Protein AF-A0A512M431-F1 (afdb_monomer)

Solvent-accessible surface area (backbone atoms only — not comparable to full-atom values): 11797 Å² total; per-residue (Å²): 137,85,82,80,80,80,77,78,85,70,93,66,84,55,73,73,58,47,58,51,49,42,52,50,27,53,50,50,48,51,53,44,52,54,50,53,51,50,53,52,53,47,60,74,72,43,93,79,60,80,78,77,50,70,65,56,58,49,50,54,50,52,55,42,52,51,48,44,53,52,26,51,52,51,41,50,53,45,49,50,54,49,40,54,56,37,51,78,71,54,48,59,62,63,37,76,45,70,38,44,32,69,59,43,54,56,50,50,53,54,45,55,54,50,49,66,39,91,88,42,61,59,50,50,74,81,74,76,92,70,60,52,88,88,22,37,41,36,38,36,28,61,48,19,41,34,55,36,100,88,34,75,47,76,49,36,55,87,38,45,60,45,63,48,79,56,100,50,27,42,36,32,35,39,72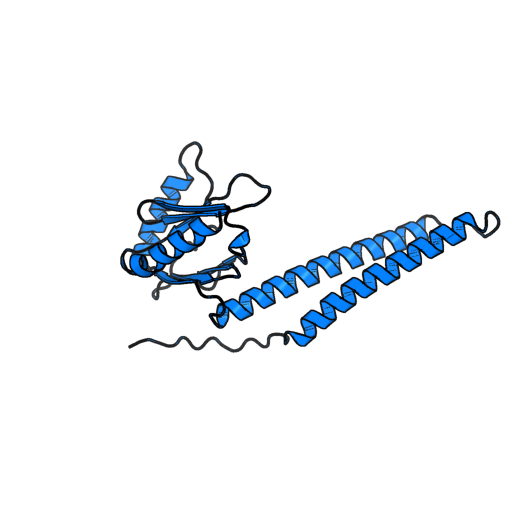,54,106,53,84,70,37,37,30,67,43,84,45,52,82,90,39,46,85,43,47,55,61,43,45,56,56,49,60,76,74,90

Sequence (206 aa):
MTAMIKLHPSKRPTARRLKRQAALGFLGAFILLMVLISIFRWYEFDKTASPVSWAEVGMLTILGIVGICLGVAGGVYAYESGCAGRMERGEGLHARWTVDAPSWRELGERRRILDQAPGAIITYPPMPAEAPPEGVEIIICEDGIFIGPEFSHPLPPISVLQARLTDRWLELDCLEDMPTHILRVPVPSSAMSQVLPLLARLKTRS

Radius of gyration: 23.99 Å; Cα contacts (8 Å, |Δi|>4): 224; chains: 1; bounding box: 66×32×66 Å

Organism: NCBI:txid748831

Secondary structure (DSSP, 8-state):
-----------PPPHHHHHHHHHHHHHHHHHHHHHHHHHHHHHHH-TTS----HHHHHHHHHHHHHHHHHHHHHHHHHHHHHHHHHHHTTTTEEEEEEE-HHHHHHHHHHHHHHHTSTT----SSPP-SS--TT-EEEEEETTEEEESTT-EE---GGGEEEEEEETTEEEEEE--SSS--EEEEE--GGGHHHHHHHHHHHHTT-

Foldseek 3Di:
DDDDPPDDDDPDDDLVVLVVLLVVLVVLLVVLVVVVVVVVVVVVVDPPDDDPPVVNVVVSVVVNVVSNVVSVVSNVVSLLVVLVVCVVVCHQWQFKDFQAQVNLQVVLVVVVVQCPDVVRQHAPDRAPPGADRRGWMWTDGQQFIATHPVDTDRQRLLQFPAWDDDPQWTWTFGDDPDPTHTHTDGHDPVRCVRVVVVRVVSVVSD

Structure (mmCIF, N/CA/C/O backbone):
data_AF-A0A512M431-F1
#
_entry.id   AF-A0A512M431-F1
#
loop_
_atom_site.group_PDB
_atom_site.id
_atom_site.type_symbol
_atom_site.label_atom_id
_atom_site.label_alt_id
_atom_site.label_comp_id
_atom_site.label_asym_id
_atom_site.label_entity_id
_atom_site.label_seq_id
_atom_site.pdbx_PDB_ins_code
_atom_site.Cartn_x
_atom_site.Cartn_y
_atom_site.Cartn_z
_atom_site.occupancy
_atom_site.B_iso_or_equiv
_atom_site.auth_seq_id
_atom_site.auth_comp_id
_atom_site.auth_asym_id
_atom_site.auth_atom_id
_atom_site.pdbx_PDB_model_num
ATOM 1 N N . MET A 1 1 ? -27.724 -2.623 6.683 1.00 32.78 1 MET A N 1
ATOM 2 C CA . MET A 1 1 ? -28.035 -2.421 5.251 1.00 32.78 1 MET A CA 1
ATOM 3 C C . MET A 1 1 ? -26.736 -2.028 4.566 1.00 32.78 1 MET A C 1
ATOM 5 O O . MET A 1 1 ? -26.274 -0.917 4.767 1.00 32.78 1 MET A O 1
ATOM 9 N N . THR A 1 2 ? -26.084 -2.967 3.882 1.00 33.88 2 THR A N 1
ATOM 10 C CA . THR A 1 2 ? -24.756 -2.769 3.278 1.00 33.88 2 THR A CA 1
ATOM 11 C C . THR A 1 2 ? -24.941 -2.196 1.877 1.00 33.88 2 THR A C 1
ATOM 13 O O . THR A 1 2 ? -25.450 -2.887 0.995 1.00 33.88 2 THR A O 1
ATOM 16 N N . ALA A 1 3 ? -24.595 -0.925 1.677 1.00 32.28 3 ALA A N 1
ATOM 17 C CA . ALA A 1 3 ? -24.653 -0.298 0.363 1.00 32.28 3 ALA A CA 1
ATOM 18 C C . ALA A 1 3 ? -23.510 -0.845 -0.507 1.00 32.28 3 ALA A C 1
ATOM 20 O O . ALA A 1 3 ? -22.337 -0.584 -0.258 1.00 32.28 3 ALA A O 1
ATOM 21 N N . MET A 1 4 ? -23.859 -1.644 -1.515 1.00 28.02 4 MET A N 1
ATOM 22 C CA . MET A 1 4 ? -22.936 -2.085 -2.560 1.00 28.02 4 MET A CA 1
ATOM 23 C C . MET A 1 4 ? -22.638 -0.878 -3.458 1.00 28.02 4 MET A C 1
ATOM 25 O O . MET A 1 4 ? -23.481 -0.476 -4.263 1.00 28.02 4 MET A O 1
ATOM 29 N N . ILE A 1 5 ? -21.460 -0.271 -3.307 1.00 35.47 5 ILE A N 1
ATOM 30 C CA . ILE A 1 5 ? -20.994 0.785 -4.211 1.00 35.47 5 ILE A CA 1
ATOM 31 C C . ILE A 1 5 ? -20.783 0.150 -5.594 1.00 35.47 5 ILE A C 1
ATOM 33 O O . ILE A 1 5 ? -19.889 -0.674 -5.792 1.00 35.47 5 ILE A O 1
ATOM 37 N N . LYS A 1 6 ? -21.641 0.503 -6.559 1.00 29.78 6 LYS A N 1
ATOM 38 C CA . LYS A 1 6 ? -21.473 0.140 -7.973 1.00 29.78 6 LYS A CA 1
ATOM 39 C C . LYS A 1 6 ? -20.335 0.977 -8.559 1.00 29.78 6 LYS A C 1
ATOM 41 O O . LYS A 1 6 ? -20.552 2.103 -8.994 1.00 29.78 6 LYS A O 1
ATOM 46 N N . LEU A 1 7 ? -19.131 0.413 -8.585 1.00 35.75 7 LEU A N 1
ATOM 47 C CA . LEU A 1 7 ? -18.016 0.949 -9.366 1.00 35.75 7 LEU A CA 1
ATOM 48 C C . LEU A 1 7 ? -18.391 0.949 -10.857 1.00 35.75 7 LEU A C 1
ATOM 50 O O . LEU A 1 7 ? -18.785 -0.077 -11.417 1.00 35.75 7 LEU A O 1
ATOM 54 N N . HIS A 1 8 ? -18.298 2.114 -11.498 1.00 32.31 8 HIS A N 1
ATOM 55 C CA . HIS A 1 8 ? -18.537 2.262 -12.931 1.00 32.31 8 HIS A CA 1
ATOM 56 C C . HIS A 1 8 ? -17.505 1.433 -13.720 1.00 32.31 8 HIS A C 1
ATOM 58 O O . HIS A 1 8 ? 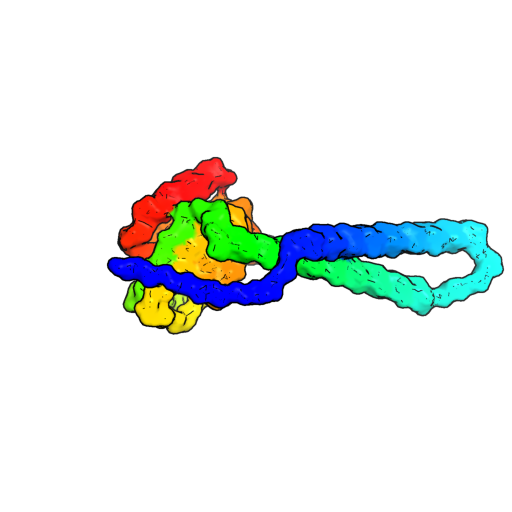-16.305 1.570 -13.468 1.00 32.31 8 HIS A O 1
ATOM 64 N N . PRO A 1 9 ? -17.918 0.604 -14.699 1.00 36.00 9 PRO A N 1
ATOM 65 C CA . PRO A 1 9 ? -16.980 -0.151 -15.518 1.00 36.00 9 PRO A CA 1
ATOM 66 C C . PRO A 1 9 ? -16.207 0.804 -16.436 1.00 36.00 9 PRO A C 1
ATOM 68 O O . PRO A 1 9 ? -16.660 1.178 -17.518 1.00 36.00 9 PRO A O 1
ATOM 71 N N . SER A 1 10 ? -15.021 1.208 -15.985 1.00 39.03 10 SER A N 1
ATOM 72 C CA . SER A 1 10 ? -14.000 1.833 -16.821 1.00 39.03 10 SER A CA 1
ATOM 73 C C . SER A 1 10 ? -13.663 0.877 -17.971 1.00 39.03 10 SER A C 1
ATOM 75 O O . SER A 1 10 ? -13.426 -0.313 -17.750 1.00 39.03 10 SER A O 1
ATOM 77 N N . LYS A 1 11 ? -13.676 1.378 -19.215 1.00 42.19 11 LYS A N 1
ATOM 78 C CA . LYS A 1 11 ? -13.293 0.626 -20.423 1.00 42.19 11 LYS A CA 1
ATOM 79 C C . LYS A 1 11 ? -11.794 0.295 -20.365 1.00 42.19 11 LYS A C 1
ATOM 81 O O . LYS A 1 11 ? -10.986 0.958 -21.007 1.00 42.19 11 LYS A O 1
ATOM 86 N N . ARG A 1 12 ? -11.411 -0.710 -19.576 1.00 47.16 12 ARG A N 1
ATOM 87 C CA . ARG A 1 12 ? -10.011 -1.110 -19.392 1.00 47.16 12 ARG A CA 1
ATOM 88 C C . ARG A 1 12 ? -9.571 -2.112 -20.464 1.00 47.16 12 ARG A C 1
ATOM 90 O O . ARG A 1 12 ? -10.334 -3.011 -20.827 1.00 47.16 12 ARG A O 1
ATOM 97 N N . PRO A 1 13 ? -8.341 -1.988 -20.989 1.00 49.59 13 PRO A N 1
ATOM 98 C CA . PRO A 1 13 ? -7.800 -2.941 -21.946 1.00 49.59 13 PRO A CA 1
ATOM 99 C C . PRO A 1 13 ? -7.653 -4.326 -21.297 1.00 49.59 13 PRO A C 1
ATOM 101 O O . PRO A 1 13 ? -6.986 -4.501 -20.285 1.00 49.59 13 PRO A O 1
ATOM 104 N N . THR A 1 14 ? -8.273 -5.337 -21.904 1.00 49.66 14 THR A N 1
ATOM 105 C CA . THR A 1 14 ? -8.206 -6.743 -21.468 1.00 49.66 14 THR A CA 1
ATOM 106 C C . THR A 1 14 ? -6.763 -7.243 -21.334 1.00 49.66 14 THR A C 1
ATOM 108 O O . THR A 1 14 ? -5.961 -7.012 -22.238 1.00 49.66 14 THR A O 1
ATOM 111 N N . ALA A 1 15 ? -6.466 -8.034 -20.294 1.00 49.03 15 ALA A N 1
ATOM 112 C CA . ALA A 1 15 ? -5.153 -8.629 -19.982 1.00 49.03 15 ALA A CA 1
ATOM 113 C C . ALA A 1 15 ? -4.426 -9.316 -21.166 1.00 49.03 15 ALA A C 1
ATOM 115 O O . ALA A 1 15 ? -3.197 -9.396 -21.195 1.00 49.03 15 ALA A O 1
ATOM 116 N N . ARG A 1 16 ? -5.161 -9.762 -22.196 1.00 52.94 16 ARG A N 1
ATOM 117 C CA . ARG A 1 16 ? -4.596 -10.263 -23.466 1.00 52.94 16 ARG A CA 1
ATOM 118 C C . ARG A 1 16 ? -3.827 -9.204 -24.269 1.00 52.94 16 ARG A C 1
ATOM 120 O O . ARG A 1 16 ? -2.868 -9.559 -24.948 1.00 52.94 16 ARG A O 1
ATOM 127 N N . ARG A 1 17 ? -4.224 -7.928 -24.215 1.00 54.69 17 ARG A N 1
ATOM 128 C CA . ARG A 1 17 ? -3.506 -6.820 -24.872 1.00 54.69 17 ARG A CA 1
ATOM 129 C C . ARG A 1 17 ? -2.185 -6.507 -24.166 1.00 54.69 17 ARG A C 1
ATOM 131 O O . ARG A 1 17 ? -1.201 -6.250 -24.846 1.00 54.69 17 ARG A O 1
ATOM 138 N N . LEU A 1 18 ? -2.144 -6.630 -22.841 1.00 52.44 18 LEU A N 1
ATOM 139 C CA . LEU A 1 18 ? -0.965 -6.315 -22.027 1.00 52.44 18 LEU A CA 1
ATOM 140 C C . LEU A 1 18 ? 0.158 -7.354 -22.193 1.00 52.44 18 LEU A C 1
ATOM 142 O O . LEU A 1 18 ? 1.303 -6.981 -22.429 1.00 52.44 18 LEU A O 1
ATOM 146 N N . LYS A 1 19 ? -0.167 -8.659 -22.226 1.00 53.62 19 LYS A N 1
ATOM 147 C CA . LYS A 1 19 ? 0.822 -9.710 -22.562 1.00 53.62 19 LYS A CA 1
ATOM 148 C C . LYS A 1 19 ? 1.413 -9.539 -23.966 1.00 53.62 19 LYS A C 1
ATOM 150 O O . LYS A 1 19 ? 2.590 -9.813 -24.175 1.00 53.62 19 LYS A O 1
ATOM 155 N N . ARG A 1 20 ? 0.609 -9.063 -24.926 1.00 60.31 20 ARG A N 1
ATOM 156 C CA . ARG A 1 20 ? 1.087 -8.750 -26.281 1.00 60.31 20 ARG A CA 1
ATOM 157 C C . ARG A 1 20 ? 2.021 -7.539 -26.293 1.00 60.31 20 ARG A C 1
ATOM 159 O O . ARG A 1 20 ? 3.005 -7.575 -27.014 1.00 60.31 20 ARG A O 1
ATOM 166 N N . GLN A 1 21 ? 1.757 -6.509 -25.490 1.00 56.97 21 GLN A N 1
ATOM 167 C CA . GLN A 1 21 ? 2.621 -5.325 -25.405 1.00 56.97 21 GLN A CA 1
ATOM 168 C C . GLN A 1 21 ? 3.979 -5.627 -24.758 1.00 56.97 21 GLN A C 1
ATOM 170 O O . GLN A 1 21 ? 4.999 -5.224 -25.308 1.00 56.97 21 GLN A O 1
ATOM 175 N N . ALA A 1 22 ? 4.017 -6.407 -23.673 1.00 59.06 22 ALA A N 1
ATOM 176 C CA . ALA A 1 22 ? 5.281 -6.840 -23.070 1.00 59.06 22 ALA A CA 1
ATOM 177 C C . ALA A 1 22 ? 6.111 -7.720 -24.028 1.00 59.06 22 ALA A C 1
ATOM 179 O O . ALA A 1 22 ? 7.316 -7.521 -24.172 1.00 59.06 22 ALA A O 1
ATOM 180 N N . ALA A 1 23 ? 5.461 -8.642 -24.751 1.00 65.31 23 ALA A N 1
ATOM 181 C CA . ALA A 1 23 ? 6.123 -9.461 -25.770 1.00 65.31 23 ALA A CA 1
ATOM 182 C C . ALA A 1 23 ? 6.664 -8.623 -26.945 1.00 65.31 23 ALA A C 1
ATOM 184 O O . ALA A 1 23 ? 7.743 -8.912 -27.458 1.00 65.31 23 ALA A O 1
ATOM 185 N N . LEU A 1 24 ? 5.952 -7.563 -27.346 1.00 66.56 24 LEU A N 1
ATOM 186 C CA . LEU A 1 24 ? 6.412 -6.620 -28.370 1.00 66.56 24 LEU A CA 1
ATOM 187 C C . LEU A 1 24 ? 7.612 -5.787 -27.893 1.00 66.56 24 LEU A C 1
ATOM 189 O O . LEU A 1 24 ? 8.536 -5.578 -28.673 1.00 66.56 24 LEU A O 1
ATOM 193 N N . GLY A 1 25 ? 7.638 -5.369 -26.622 1.00 66.12 25 GLY A N 1
ATOM 194 C CA . GLY A 1 25 ? 8.786 -4.672 -26.031 1.00 66.12 25 GLY A CA 1
ATOM 195 C C . GLY A 1 25 ? 10.049 -5.538 -26.006 1.00 66.12 25 GLY A C 1
ATOM 196 O O . GLY A 1 25 ? 11.116 -5.091 -26.423 1.00 66.12 25 GLY A O 1
ATOM 197 N N . PHE A 1 26 ? 9.917 -6.808 -25.605 1.00 69.19 26 PHE A N 1
ATOM 198 C CA . PHE A 1 26 ? 11.033 -7.759 -25.589 1.00 69.19 26 PHE A CA 1
ATOM 199 C C . PHE A 1 26 ? 11.551 -8.070 -27.000 1.00 69.19 26 PHE A C 1
ATOM 201 O O . PHE A 1 26 ? 12.758 -8.087 -27.234 1.00 69.19 26 PHE A O 1
ATOM 208 N N . LEU A 1 27 ? 10.641 -8.254 -27.964 1.00 72.56 27 LEU A N 1
ATOM 209 C CA . LEU A 1 27 ? 11.004 -8.450 -29.366 1.00 72.56 27 LEU A CA 1
ATOM 210 C C . LEU A 1 27 ? 11.717 -7.215 -29.943 1.00 72.56 27 LEU A C 1
ATOM 212 O O . LEU A 1 27 ? 12.701 -7.366 -30.660 1.00 72.56 27 LEU A O 1
ATOM 216 N N . GLY A 1 28 ? 11.273 -6.005 -29.587 1.00 69.19 28 GLY A N 1
ATOM 217 C CA . GLY A 1 28 ? 11.926 -4.754 -29.982 1.00 69.19 28 GLY A CA 1
ATOM 218 C C . GLY A 1 28 ? 13.358 -4.636 -29.453 1.00 69.19 28 GLY A C 1
ATOM 219 O O . GLY A 1 28 ? 14.273 -4.349 -30.224 1.00 69.19 28 GLY A O 1
ATOM 220 N N . ALA A 1 29 ? 13.575 -4.935 -28.168 1.00 70.62 29 ALA A N 1
ATOM 221 C CA . ALA A 1 29 ? 14.908 -4.935 -27.563 1.00 70.62 29 ALA A CA 1
ATOM 222 C C . ALA A 1 29 ? 15.831 -6.011 -28.170 1.00 70.62 29 ALA A C 1
ATOM 224 O O . ALA A 1 29 ? 17.011 -5.757 -28.410 1.00 70.62 29 ALA A O 1
ATOM 225 N N . PHE A 1 30 ? 15.293 -7.195 -28.474 1.00 73.69 30 PHE A N 1
ATOM 226 C CA . PHE A 1 30 ? 16.046 -8.275 -29.114 1.00 73.69 30 PHE A CA 1
ATOM 227 C C . PHE A 1 30 ? 16.464 -7.929 -30.551 1.00 73.69 30 PHE A C 1
ATOM 229 O O . PHE A 1 30 ? 17.616 -8.147 -30.926 1.00 73.69 30 PHE A O 1
ATOM 236 N N . ILE A 1 31 ? 15.560 -7.346 -31.347 1.00 74.19 31 ILE A N 1
ATOM 237 C CA . ILE A 1 31 ? 15.868 -6.889 -32.712 1.00 74.19 31 ILE A CA 1
ATOM 238 C C . ILE A 1 31 ? 16.953 -5.809 -32.676 1.00 74.19 31 ILE A C 1
ATOM 240 O O . ILE A 1 31 ? 17.914 -5.888 -33.437 1.00 74.19 31 ILE A O 1
ATOM 244 N N . LEU A 1 32 ? 16.846 -4.843 -31.762 1.00 73.38 32 LEU A N 1
ATOM 245 C CA . LEU A 1 32 ? 17.862 -3.809 -31.583 1.00 73.38 32 LEU A CA 1
ATOM 246 C C . LEU A 1 32 ? 19.238 -4.408 -31.256 1.00 73.38 32 LEU A C 1
ATOM 248 O O . LEU A 1 32 ? 20.232 -4.028 -31.870 1.00 73.38 32 LEU A O 1
ATOM 252 N N . LEU A 1 33 ? 19.298 -5.355 -30.318 1.00 76.00 33 LEU A N 1
ATOM 253 C CA . LEU A 1 33 ? 20.542 -6.031 -29.953 1.00 76.00 33 LEU A CA 1
ATOM 254 C C . LEU A 1 33 ? 21.164 -6.753 -31.158 1.00 76.00 33 LEU A C 1
ATOM 256 O O . LEU A 1 33 ? 22.365 -6.641 -31.389 1.00 76.00 33 LEU A O 1
ATOM 260 N N . MET A 1 34 ? 20.351 -7.452 -31.957 1.00 75.31 34 MET A N 1
ATOM 261 C CA . MET A 1 34 ? 20.810 -8.121 -33.180 1.00 75.31 34 MET A CA 1
ATOM 262 C C . MET A 1 34 ? 21.334 -7.130 -34.227 1.00 75.31 34 MET A C 1
ATOM 264 O O . MET A 1 34 ? 22.340 -7.411 -34.882 1.00 75.31 34 MET A O 1
ATOM 268 N N . VAL A 1 35 ? 20.700 -5.962 -34.366 1.00 73.56 35 VAL A N 1
ATOM 269 C CA . VAL A 1 35 ? 21.167 -4.890 -35.259 1.00 73.56 35 VAL A CA 1
ATOM 270 C C . VAL A 1 35 ? 22.506 -4.330 -34.777 1.00 73.56 35 VAL A C 1
ATOM 272 O O . VAL A 1 35 ? 23.434 -4.232 -35.575 1.00 73.56 35 VAL A O 1
ATOM 275 N N . LEU A 1 36 ? 22.655 -4.047 -33.480 1.00 73.88 36 LEU A N 1
ATOM 276 C CA . LEU A 1 36 ? 23.915 -3.561 -32.904 1.00 73.88 36 LEU A CA 1
ATOM 277 C C . LEU A 1 36 ? 25.055 -4.575 -33.071 1.00 73.88 36 LEU A C 1
ATOM 279 O O . LEU A 1 36 ? 26.150 -4.198 -33.481 1.00 73.88 36 LEU A O 1
ATOM 283 N N . ILE A 1 37 ? 24.791 -5.864 -32.830 1.00 74.31 37 ILE A N 1
ATOM 284 C CA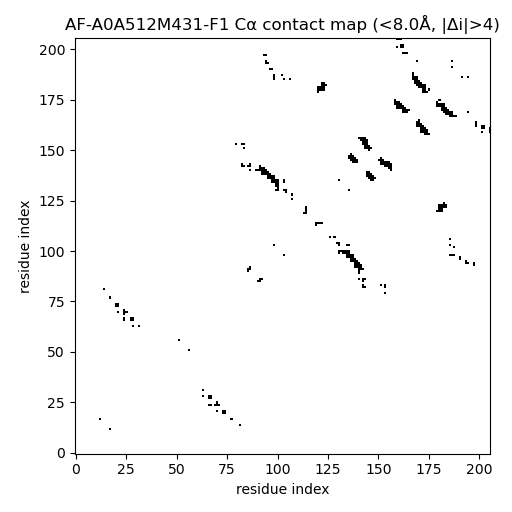 . ILE A 1 37 ? 25.768 -6.941 -33.051 1.00 74.31 37 ILE A CA 1
ATOM 285 C C . ILE A 1 37 ? 26.146 -7.039 -34.532 1.00 74.31 37 ILE A C 1
ATOM 287 O O . ILE A 1 37 ? 27.317 -7.236 -34.846 1.00 74.31 37 ILE A O 1
ATOM 291 N N . SER A 1 38 ? 25.185 -6.878 -35.445 1.00 68.75 38 SER A N 1
ATOM 292 C CA . SER A 1 38 ? 25.439 -6.930 -36.890 1.00 68.75 38 SER A CA 1
ATOM 293 C C . SER A 1 38 ? 26.281 -5.743 -37.367 1.00 68.75 38 SER A C 1
ATOM 295 O O . SER A 1 38 ? 27.210 -5.943 -38.143 1.00 68.75 38 SER A O 1
ATOM 297 N N . ILE A 1 39 ? 26.016 -4.534 -36.859 1.00 67.12 39 ILE A N 1
ATOM 298 C CA . ILE A 1 39 ? 26.823 -3.331 -37.127 1.00 67.12 39 ILE A CA 1
ATOM 299 C C . ILE A 1 39 ? 28.243 -3.512 -36.585 1.00 67.12 39 ILE A C 1
ATOM 301 O O . ILE A 1 39 ? 29.206 -3.249 -37.299 1.00 67.12 39 ILE A O 1
ATOM 305 N N . PHE A 1 40 ? 28.381 -4.013 -35.354 1.00 69.81 40 PHE A N 1
ATOM 306 C CA . PHE A 1 40 ? 29.685 -4.264 -34.742 1.00 69.81 40 PHE A CA 1
ATOM 307 C C . PHE A 1 40 ? 30.490 -5.307 -35.529 1.00 69.81 40 PHE A C 1
ATOM 309 O O . PHE A 1 40 ? 31.655 -5.082 -35.851 1.00 69.81 40 PHE A O 1
ATOM 316 N N . ARG A 1 41 ? 29.850 -6.418 -35.919 1.00 66.31 41 ARG A N 1
ATOM 317 C CA . ARG A 1 41 ? 30.475 -7.445 -36.764 1.00 66.31 41 ARG A CA 1
ATOM 318 C C . ARG A 1 41 ? 30.879 -6.913 -38.132 1.00 66.31 41 ARG A C 1
ATOM 320 O O . ARG A 1 41 ? 31.928 -7.297 -38.631 1.00 66.31 41 ARG A O 1
ATOM 327 N N . TRP A 1 42 ? 30.062 -6.060 -38.742 1.00 59.88 42 TRP A N 1
ATOM 328 C CA . TRP A 1 42 ? 30.382 -5.449 -40.030 1.00 59.88 42 TRP A CA 1
ATOM 329 C C . TRP A 1 42 ? 31.569 -4.479 -39.917 1.00 59.88 42 TRP A C 1
ATOM 331 O O . TRP A 1 42 ? 32.457 -4.506 -40.764 1.00 59.88 42 TRP A O 1
ATOM 341 N N . TYR A 1 43 ? 31.653 -3.719 -38.819 1.00 59.38 43 TYR A N 1
ATOM 342 C CA . TYR A 1 43 ? 32.779 -2.828 -38.520 1.00 59.38 43 TYR A CA 1
ATOM 343 C C . TYR A 1 43 ? 34.111 -3.579 -38.334 1.00 59.38 43 TYR A C 1
ATOM 345 O O . TYR A 1 43 ? 35.163 -3.087 -38.738 1.00 59.38 43 TYR A O 1
ATOM 353 N N . GLU A 1 44 ? 34.087 -4.787 -37.760 1.00 62.69 44 GLU A N 1
ATOM 354 C CA . GLU A 1 44 ? 35.279 -5.649 -37.698 1.00 62.69 44 GLU A CA 1
ATOM 355 C C . GLU A 1 44 ? 35.664 -6.244 -39.062 1.00 62.69 44 GLU A C 1
ATOM 357 O O . GLU A 1 44 ? 36.842 -6.528 -39.291 1.00 62.69 44 GLU A O 1
ATOM 362 N N . PHE A 1 45 ? 34.694 -6.439 -39.960 1.00 52.09 45 PHE A N 1
ATOM 363 C CA . PHE A 1 45 ? 34.887 -7.181 -41.206 1.00 52.09 45 PHE A CA 1
ATOM 364 C C . PHE A 1 45 ? 35.368 -6.317 -42.379 1.00 52.09 45 PHE A C 1
ATOM 366 O O . PHE A 1 45 ? 36.019 -6.847 -43.278 1.00 52.09 45 PHE A O 1
ATOM 373 N N . ASP A 1 46 ? 35.096 -5.008 -42.385 1.00 50.28 46 ASP A N 1
ATOM 374 C CA . ASP A 1 46 ? 35.408 -4.161 -43.539 1.00 50.28 46 ASP A CA 1
ATOM 375 C C . ASP A 1 46 ? 36.020 -2.807 -43.144 1.00 50.28 46 ASP A C 1
ATOM 377 O O . ASP A 1 46 ? 35.336 -1.807 -42.941 1.00 50.28 46 ASP A O 1
ATOM 381 N N . LYS A 1 47 ? 37.357 -2.755 -43.077 1.00 55.94 47 LYS A N 1
ATOM 382 C CA . LYS A 1 47 ? 38.116 -1.501 -42.895 1.00 55.94 47 LYS A CA 1
ATOM 383 C C . LYS A 1 47 ? 38.129 -0.609 -44.148 1.00 55.94 47 LYS A C 1
ATOM 385 O O . LYS A 1 47 ? 38.771 0.440 -44.123 1.00 55.94 47 LYS A O 1
ATOM 390 N N . THR A 1 48 ? 37.490 -1.030 -45.244 1.00 57.03 48 THR A N 1
ATOM 391 C CA . THR A 1 48 ? 37.516 -0.337 -46.543 1.00 57.03 48 THR A CA 1
ATOM 392 C C . THR A 1 48 ? 36.165 0.222 -46.990 1.00 57.03 48 THR A C 1
ATOM 394 O O . THR A 1 48 ? 36.130 1.040 -47.911 1.00 57.03 48 THR A O 1
ATOM 397 N N . ALA A 1 49 ? 35.066 -0.143 -46.326 1.00 56.38 49 ALA A N 1
ATOM 398 C CA . ALA A 1 49 ? 33.757 0.454 -46.560 1.00 56.38 49 ALA A CA 1
ATOM 399 C C . ALA A 1 49 ? 33.673 1.879 -45.985 1.00 56.38 49 ALA A C 1
ATOM 401 O O . ALA A 1 49 ? 34.257 2.187 -44.945 1.00 56.38 49 ALA A O 1
ATOM 402 N N . SER A 1 50 ? 32.955 2.765 -46.687 1.00 59.16 50 SER A N 1
ATOM 403 C CA . SER A 1 50 ? 32.771 4.173 -46.315 1.00 59.16 50 SER A CA 1
ATOM 404 C C . SER A 1 50 ? 32.388 4.324 -44.837 1.00 59.16 50 SER A C 1
ATOM 406 O O . SER A 1 50 ? 31.563 3.546 -44.354 1.00 59.16 50 SER A O 1
ATOM 408 N N . PRO A 1 51 ? 32.962 5.305 -44.112 1.00 62.41 51 PRO A N 1
ATOM 409 C CA . PRO A 1 51 ? 32.768 5.410 -42.676 1.00 62.41 51 PRO A CA 1
ATOM 410 C C . PRO A 1 51 ? 31.287 5.646 -42.402 1.00 62.41 51 PRO A C 1
ATOM 412 O O . PRO A 1 51 ? 30.760 6.709 -42.732 1.00 62.41 51 PRO A O 1
ATOM 415 N N . VAL A 1 52 ? 30.618 4.657 -41.801 1.00 62.34 52 VAL A N 1
ATOM 416 C CA . VAL A 1 52 ? 29.314 4.881 -41.173 1.00 62.34 52 VAL A CA 1
ATOM 417 C C . VAL A 1 52 ? 29.505 6.068 -40.251 1.00 62.34 52 VAL A C 1
ATOM 419 O O . VAL A 1 52 ? 30.394 6.068 -39.391 1.00 62.34 52 VAL A O 1
ATOM 422 N N . SER A 1 53 ? 28.741 7.127 -40.498 1.00 72.50 53 SER A N 1
ATOM 423 C CA . SER A 1 53 ? 28.936 8.353 -39.748 1.00 72.50 53 SER A CA 1
ATOM 424 C C . SER A 1 53 ? 28.630 8.055 -38.281 1.00 72.50 53 SER A C 1
ATOM 426 O O . SER A 1 53 ? 27.630 7.418 -37.951 1.00 72.50 53 SER A O 1
ATOM 428 N N . TRP A 1 54 ? 29.485 8.508 -37.363 1.00 71.75 54 TRP A N 1
ATOM 429 C CA . TRP A 1 54 ? 29.234 8.358 -35.924 1.00 71.75 54 TRP A CA 1
ATOM 430 C C . TRP A 1 54 ? 27.865 8.928 -35.505 1.00 71.75 54 TRP A C 1
ATOM 432 O O . TRP A 1 54 ? 27.300 8.504 -34.499 1.00 71.75 54 TRP A O 1
ATOM 442 N N . ALA A 1 55 ? 27.303 9.834 -36.313 1.00 71.50 55 ALA A N 1
ATOM 443 C CA . ALA A 1 55 ? 25.941 10.330 -36.183 1.00 71.50 55 ALA A CA 1
ATOM 444 C C . ALA A 1 55 ? 24.872 9.234 -36.382 1.00 71.50 55 ALA A C 1
ATOM 446 O O . ALA A 1 55 ? 23.928 9.170 -35.597 1.00 71.50 55 ALA A O 1
ATOM 447 N N . GLU A 1 56 ? 25.022 8.340 -37.363 1.00 72.94 56 GLU A N 1
ATOM 448 C CA . GLU A 1 56 ? 24.093 7.223 -37.606 1.00 72.94 56 GLU A CA 1
ATOM 449 C C . GLU A 1 56 ? 24.143 6.186 -36.479 1.00 72.94 56 GLU A C 1
ATOM 451 O O . GLU A 1 56 ? 23.101 5.768 -35.969 1.00 72.94 56 GLU A O 1
ATOM 456 N N . VAL A 1 57 ? 25.350 5.825 -36.025 1.00 74.88 57 VAL A N 1
ATOM 457 C CA . VAL A 1 57 ? 25.533 4.914 -34.879 1.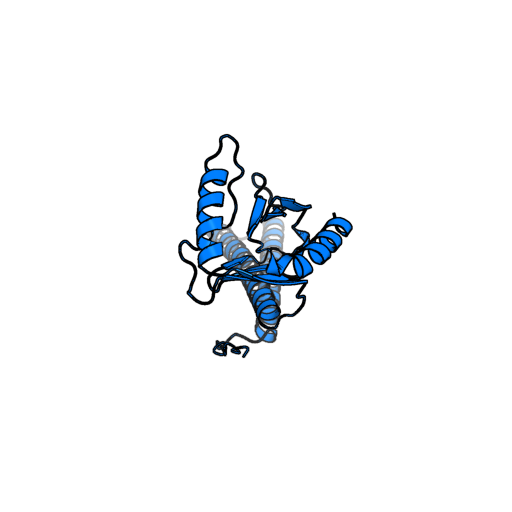00 74.88 57 VAL A CA 1
ATOM 458 C C . VAL A 1 57 ? 24.939 5.521 -33.605 1.00 74.88 57 VAL A C 1
ATOM 460 O O . VAL A 1 57 ? 24.234 4.838 -32.855 1.00 74.88 57 VAL A O 1
ATOM 463 N N . GLY A 1 58 ? 25.174 6.816 -33.376 1.00 72.00 58 GLY A N 1
ATOM 464 C CA . GLY A 1 58 ? 24.597 7.550 -32.252 1.00 72.00 58 GLY A CA 1
ATOM 465 C C . GLY A 1 58 ? 23.069 7.559 -32.293 1.00 72.00 58 GLY A C 1
ATOM 466 O O . GLY A 1 58 ? 22.424 7.255 -31.290 1.00 72.00 58 GLY A O 1
ATOM 467 N N . MET A 1 59 ? 22.479 7.820 -33.463 1.00 77.69 59 MET A N 1
ATOM 468 C CA . MET A 1 59 ? 21.026 7.838 -33.643 1.00 77.69 59 MET A CA 1
ATOM 469 C C . MET A 1 59 ? 20.390 6.467 -33.376 1.00 77.69 59 MET A C 1
ATOM 471 O O . MET A 1 59 ? 19.406 6.386 -32.639 1.00 77.69 59 MET A O 1
ATOM 475 N N . LEU A 1 60 ? 20.960 5.383 -33.911 1.00 77.94 60 LEU A N 1
ATOM 476 C CA . LEU A 1 60 ? 20.460 4.022 -33.674 1.00 77.94 60 LEU A CA 1
ATOM 477 C C . LEU A 1 60 ? 20.568 3.614 -32.200 1.00 77.94 60 LEU A C 1
ATOM 479 O O . LEU A 1 60 ? 19.649 2.997 -31.660 1.00 77.94 60 LEU A O 1
ATOM 483 N N . THR A 1 61 ? 21.650 4.010 -31.529 1.00 76.44 61 THR A N 1
ATOM 484 C CA . THR A 1 61 ? 21.836 3.754 -30.094 1.00 76.44 61 THR A CA 1
ATOM 485 C C . THR A 1 61 ? 20.774 4.474 -29.261 1.00 76.44 61 THR A C 1
ATOM 487 O O . THR A 1 61 ? 20.154 3.856 -28.396 1.00 76.44 61 THR A O 1
ATOM 490 N N . ILE A 1 62 ? 20.498 5.752 -29.552 1.00 79.69 62 ILE A N 1
ATOM 491 C CA . ILE A 1 62 ? 19.454 6.530 -28.865 1.00 79.69 62 ILE A CA 1
ATOM 492 C C . ILE A 1 62 ? 18.079 5.891 -29.071 1.00 79.69 62 ILE A C 1
ATOM 494 O O . ILE A 1 62 ? 17.362 5.665 -28.097 1.00 79.69 62 ILE A O 1
ATOM 498 N N . LEU A 1 63 ? 17.719 5.550 -30.313 1.00 80.56 63 LEU A N 1
ATOM 499 C CA . LEU A 1 63 ? 16.447 4.882 -30.615 1.00 80.56 63 LEU A CA 1
ATOM 500 C C . LEU A 1 63 ? 16.312 3.560 -29.858 1.00 80.56 63 LEU A C 1
ATOM 502 O O . LEU A 1 63 ? 15.237 3.227 -29.358 1.00 80.56 63 LEU A O 1
ATOM 506 N N . GLY A 1 64 ? 17.417 2.835 -29.732 1.00 78.62 64 GLY A N 1
ATOM 507 C CA . GLY A 1 64 ? 17.477 1.604 -28.979 1.00 78.62 64 GLY A CA 1
ATOM 508 C C . GLY A 1 64 ? 17.221 1.761 -27.485 1.00 78.62 64 GLY A C 1
ATOM 509 O O . GLY A 1 64 ? 16.371 1.067 -26.923 1.00 78.62 64 GLY A O 1
ATOM 510 N N . ILE A 1 65 ? 17.914 2.709 -26.855 1.00 81.56 65 ILE A N 1
ATOM 511 C CA . ILE A 1 65 ? 17.723 3.044 -25.439 1.00 81.56 65 ILE A CA 1
ATOM 512 C C . ILE A 1 65 ? 16.279 3.488 -25.196 1.00 81.56 65 ILE A C 1
ATOM 514 O O . ILE A 1 65 ? 15.629 2.979 -24.286 1.00 81.56 65 ILE A O 1
ATOM 518 N N . VAL A 1 66 ? 15.740 4.365 -26.050 1.00 81.56 66 VAL A N 1
ATOM 519 C CA . VAL A 1 66 ? 14.342 4.813 -25.964 1.00 81.56 66 VAL A CA 1
ATOM 520 C C . VAL A 1 66 ? 13.380 3.626 -26.058 1.00 81.56 66 VAL A C 1
ATOM 522 O O . VAL A 1 66 ? 12.450 3.533 -25.259 1.00 81.56 66 VAL A O 1
ATOM 525 N N . GLY A 1 67 ? 13.615 2.683 -26.975 1.00 82.31 67 GLY A N 1
ATOM 526 C CA . GLY A 1 67 ? 12.808 1.468 -27.103 1.00 82.31 67 GLY A CA 1
ATOM 527 C C . GLY A 1 67 ? 12.809 0.606 -25.836 1.00 82.31 67 GLY A C 1
ATOM 528 O O . GLY A 1 67 ? 11.748 0.158 -25.399 1.00 82.31 67 GLY A O 1
ATOM 529 N N . ILE A 1 68 ? 13.975 0.425 -25.207 1.00 80.25 68 ILE A N 1
ATOM 530 C CA . ILE A 1 68 ? 14.101 -0.299 -23.933 1.00 80.25 68 ILE A CA 1
ATOM 531 C C . ILE A 1 68 ? 13.346 0.440 -22.824 1.00 80.25 68 ILE A C 1
ATOM 533 O O . ILE A 1 68 ? 12.534 -0.176 -22.135 1.00 80.25 68 ILE A O 1
ATOM 537 N N . CYS A 1 69 ? 13.549 1.753 -22.682 1.00 77.75 69 CYS A N 1
ATOM 538 C CA . CYS A 1 69 ? 12.861 2.563 -21.675 1.00 77.75 69 CYS A CA 1
ATOM 539 C C . CYS A 1 69 ? 11.336 2.485 -21.823 1.00 77.75 69 CYS A C 1
ATOM 541 O O . CYS A 1 69 ? 10.634 2.285 -20.834 1.00 77.75 69 CYS A O 1
ATOM 543 N N . LEU A 1 70 ? 10.818 2.577 -23.051 1.00 80.12 70 LEU A N 1
ATOM 544 C CA . LEU A 1 70 ? 9.385 2.444 -23.325 1.00 80.12 70 LEU A CA 1
ATOM 545 C C . LEU A 1 70 ? 8.867 1.029 -23.036 1.00 80.12 70 LEU A C 1
ATOM 547 O O . LEU A 1 70 ? 7.766 0.878 -22.510 1.00 80.12 70 LEU A O 1
ATOM 551 N N . GLY A 1 71 ? 9.652 -0.007 -23.347 1.00 77.69 71 GLY A N 1
ATOM 552 C CA . GLY A 1 71 ? 9.312 -1.394 -23.033 1.00 77.69 71 GLY A CA 1
ATOM 553 C C . GLY A 1 71 ? 9.222 -1.648 -21.527 1.00 77.69 71 GLY A C 1
ATOM 554 O O . GLY A 1 71 ? 8.247 -2.240 -21.064 1.00 77.69 71 GLY A O 1
ATOM 555 N N . VAL A 1 72 ? 10.196 -1.147 -20.762 1.00 76.50 72 VAL A N 1
ATOM 556 C CA . VAL A 1 72 ? 10.207 -1.226 -19.294 1.00 76.50 72 VAL A CA 1
ATOM 557 C C . VAL A 1 72 ? 9.029 -0.452 -18.710 1.00 76.50 72 VAL A C 1
ATOM 559 O O . VAL A 1 72 ? 8.246 -1.030 -17.960 1.00 76.50 72 VAL A O 1
ATOM 562 N N . ALA A 1 73 ? 8.837 0.810 -19.106 1.00 72.44 73 ALA A N 1
ATOM 563 C CA . ALA A 1 73 ? 7.729 1.635 -18.626 1.00 72.44 73 ALA A CA 1
ATOM 564 C C . ALA A 1 73 ? 6.361 1.000 -18.934 1.00 72.44 73 ALA A C 1
ATOM 566 O O . ALA A 1 73 ? 5.489 0.939 -18.069 1.00 72.44 73 ALA A O 1
ATOM 567 N N . GLY A 1 74 ? 6.183 0.457 -20.143 1.00 76.38 74 GLY A N 1
ATOM 568 C CA . GLY A 1 74 ? 4.968 -0.260 -20.523 1.00 76.38 74 GLY A CA 1
ATOM 569 C C . GLY A 1 74 ? 4.754 -1.550 -19.724 1.00 76.38 74 GLY A C 1
ATOM 570 O O . GLY A 1 74 ? 3.619 -1.865 -19.366 1.00 76.38 74 GLY A O 1
ATOM 571 N N . GLY A 1 75 ? 5.827 -2.283 -19.414 1.00 73.25 75 GLY A N 1
ATOM 572 C CA . GLY A 1 75 ? 5.788 -3.476 -18.567 1.00 73.25 75 GLY A CA 1
ATOM 573 C C . GLY A 1 75 ? 5.383 -3.167 -17.126 1.00 73.25 75 GLY A C 1
ATOM 574 O O . GLY A 1 75 ? 4.499 -3.838 -16.592 1.00 73.25 75 GLY A O 1
ATOM 575 N N . VAL A 1 76 ? 5.966 -2.121 -16.532 1.00 74.50 76 VAL A N 1
ATOM 576 C CA . VAL A 1 76 ? 5.611 -1.633 -15.188 1.00 74.50 76 VAL A CA 1
ATOM 577 C C . VAL A 1 76 ? 4.145 -1.210 -15.154 1.00 74.50 76 VAL A C 1
ATOM 579 O O . VAL A 1 76 ? 3.373 -1.756 -14.372 1.00 74.50 76 VAL A O 1
ATOM 582 N N . TYR A 1 77 ? 3.715 -0.356 -16.087 1.00 75.50 77 TYR A N 1
ATOM 583 C CA . TYR A 1 77 ? 2.322 0.089 -16.167 1.00 75.50 77 TYR A CA 1
ATOM 584 C C . TYR A 1 77 ? 1.334 -1.080 -16.323 1.00 75.50 77 TYR A C 1
ATOM 586 O O . TYR A 1 77 ? 0.251 -1.093 -15.731 1.00 75.50 77 TYR A O 1
ATOM 594 N N . ALA A 1 78 ? 1.701 -2.092 -17.115 1.00 75.50 78 ALA A N 1
ATOM 595 C CA . ALA A 1 78 ? 0.897 -3.292 -17.304 1.00 75.50 78 ALA A CA 1
ATOM 596 C C . ALA A 1 78 ? 0.781 -4.139 -16.033 1.00 75.50 78 ALA A C 1
ATOM 598 O O . ALA A 1 78 ? -0.299 -4.667 -15.748 1.00 75.50 78 ALA A O 1
ATOM 599 N N . TYR A 1 79 ? 1.882 -4.277 -15.294 1.00 78.81 79 TYR A N 1
ATOM 600 C CA . TYR A 1 79 ? 1.914 -4.963 -14.010 1.00 78.81 79 TYR A CA 1
ATOM 601 C C . TYR A 1 79 ? 1.039 -4.235 -12.986 1.00 78.81 79 TYR A C 1
ATOM 603 O O . TYR A 1 79 ? 0.109 -4.845 -12.461 1.00 78.81 79 TYR A O 1
ATOM 611 N N . GLU A 1 80 ? 1.249 -2.931 -12.795 1.00 75.69 80 GLU A N 1
ATOM 612 C CA . GLU A 1 80 ? 0.485 -2.098 -11.858 1.00 75.69 80 GLU A CA 1
ATOM 613 C C . GLU A 1 80 ? -1.014 -2.120 -12.168 1.00 75.69 80 GLU A C 1
ATOM 615 O O . GLU A 1 80 ? -1.833 -2.381 -11.287 1.00 75.69 80 GLU A O 1
ATOM 620 N N . SER A 1 81 ? -1.385 -1.950 -13.441 1.00 77.56 81 SER A N 1
ATOM 621 C CA . SER A 1 81 ? -2.781 -2.039 -13.887 1.00 77.56 81 SER A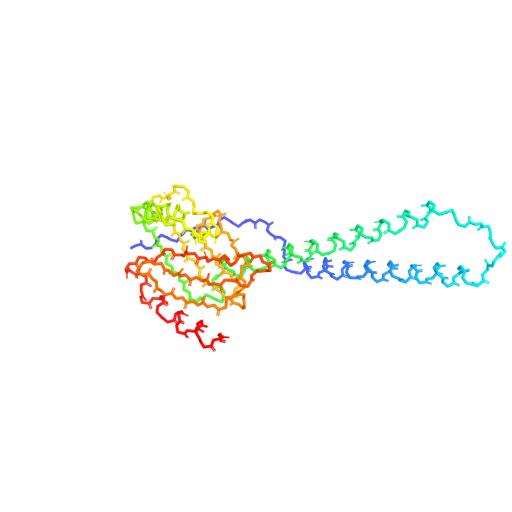 CA 1
ATOM 622 C C . SER A 1 81 ? -3.381 -3.426 -13.632 1.00 77.56 81 SER A C 1
ATOM 624 O O . SER A 1 81 ? -4.563 -3.558 -13.305 1.00 77.56 81 SER A O 1
ATOM 626 N N . GLY A 1 82 ? -2.578 -4.481 -13.801 1.00 78.88 82 GLY A N 1
ATOM 627 C CA . GLY A 1 82 ? -2.973 -5.859 -13.528 1.00 78.88 82 GLY A CA 1
ATOM 628 C C . GLY A 1 82 ? -3.230 -6.102 -12.042 1.00 78.88 82 GLY A C 1
ATOM 629 O O . GLY A 1 82 ? -4.267 -6.675 -11.704 1.00 78.88 82 GLY A O 1
ATOM 630 N N . CYS A 1 83 ? -2.319 -5.646 -11.182 1.00 78.44 83 CYS A N 1
ATOM 631 C CA . CYS A 1 83 ? -2.450 -5.673 -9.727 1.00 78.44 83 CYS A CA 1
ATOM 632 C C . CYS A 1 83 ? -3.696 -4.902 -9.288 1.00 78.44 83 CYS A C 1
ATOM 634 O O . CYS A 1 83 ? -4.599 -5.502 -8.714 1.00 78.44 83 CYS A O 1
ATOM 636 N N . ALA A 1 84 ? -3.835 -3.634 -9.684 1.00 74.94 84 ALA A N 1
ATOM 637 C CA . ALA A 1 84 ? -5.009 -2.818 -9.373 1.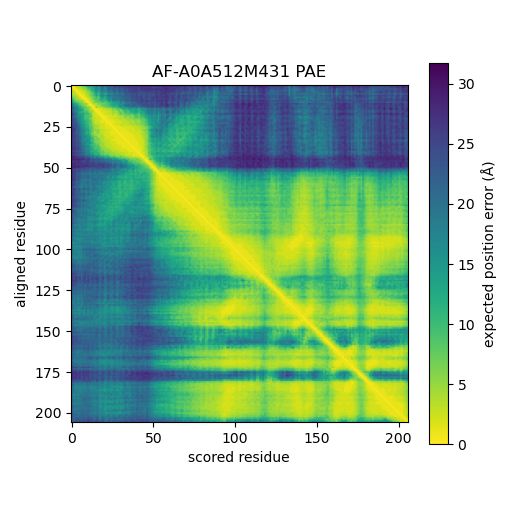00 74.94 84 ALA A CA 1
ATOM 638 C C . ALA A 1 84 ? -6.325 -3.501 -9.791 1.00 74.94 84 ALA A C 1
ATOM 640 O O . ALA A 1 84 ? -7.295 -3.527 -9.036 1.00 74.94 84 ALA A O 1
ATOM 641 N N . GLY A 1 85 ? -6.354 -4.137 -10.968 1.00 79.31 85 GLY A N 1
ATOM 642 C CA . GLY A 1 85 ? -7.521 -4.893 -11.417 1.00 79.31 85 GLY A CA 1
ATOM 643 C C . GLY A 1 85 ? -7.849 -6.112 -10.543 1.00 79.31 85 GLY A C 1
ATOM 644 O O . GLY A 1 85 ? -9.027 -6.398 -10.337 1.00 79.31 85 GLY A O 1
ATOM 645 N N . ARG A 1 86 ? -6.847 -6.858 -10.057 1.00 81.50 86 ARG A N 1
ATOM 646 C CA . ARG A 1 86 ? -7.049 -7.983 -9.119 1.00 81.50 86 ARG A CA 1
ATOM 647 C C . ARG A 1 86 ? -7.551 -7.488 -7.764 1.00 81.50 86 ARG A C 1
ATOM 649 O O . ARG A 1 86 ? -8.530 -8.022 -7.243 1.00 81.50 86 ARG A O 1
ATOM 656 N N . MET A 1 87 ? -6.951 -6.409 -7.272 1.00 77.56 87 MET A N 1
ATOM 657 C CA . MET A 1 87 ? -7.317 -5.743 -6.022 1.00 77.56 87 MET A CA 1
ATOM 658 C C . MET A 1 87 ? -8.777 -5.289 -6.013 1.00 77.56 87 MET A C 1
ATOM 660 O O . MET A 1 87 ? -9.509 -5.597 -5.077 1.00 77.56 87 MET A O 1
ATOM 664 N N . GLU A 1 88 ? -9.236 -4.632 -7.081 1.00 78.12 88 GLU A N 1
ATOM 665 C CA . GLU A 1 88 ? -10.636 -4.201 -7.227 1.00 78.12 88 GLU A CA 1
ATOM 666 C C . GLU A 1 88 ? -11.632 -5.368 -7.193 1.00 78.12 88 GLU A C 1
ATOM 668 O O . GLU A 1 88 ? -12.766 -5.208 -6.743 1.00 78.12 88 GLU A O 1
ATOM 673 N N . ARG A 1 89 ? -11.219 -6.555 -7.655 1.00 84.06 89 ARG A N 1
ATOM 674 C CA . ARG A 1 89 ? -12.035 -7.776 -7.586 1.00 84.06 89 ARG A CA 1
ATOM 675 C C . ARG A 1 89 ? -11.953 -8.479 -6.228 1.00 84.06 89 ARG A C 1
ATOM 677 O O . ARG A 1 89 ? -12.679 -9.447 -6.017 1.00 84.06 89 ARG A O 1
ATOM 684 N N . GLY A 1 90 ? -11.105 -8.004 -5.314 1.00 82.25 90 GLY A N 1
ATOM 685 C CA . GLY A 1 90 ? -10.853 -8.634 -4.019 1.00 82.25 90 GLY A CA 1
ATOM 686 C C . GLY A 1 90 ? -10.035 -9.925 -4.110 1.00 82.25 90 GLY A C 1
ATOM 687 O O . GLY A 1 90 ? -10.065 -10.735 -3.184 1.00 82.25 90 GLY A O 1
ATOM 688 N N . GLU A 1 91 ? -9.319 -10.147 -5.214 1.00 85.25 91 GLU A N 1
ATOM 689 C CA . GLU A 1 91 ? -8.399 -11.278 -5.340 1.00 85.25 91 GLU A CA 1
ATOM 690 C C . GLU A 1 91 ? -7.196 -11.074 -4.406 1.00 85.25 91 GLU A C 1
ATOM 692 O O . GLU A 1 91 ? -6.708 -9.958 -4.237 1.00 85.25 91 GLU A O 1
ATOM 697 N N . GLY A 1 92 ? -6.736 -12.146 -3.755 1.00 83.75 92 GLY A N 1
ATOM 698 C CA . GLY A 1 92 ? -5.597 -12.074 -2.833 1.00 83.75 92 GLY A CA 1
ATOM 699 C C . GLY A 1 92 ? -5.854 -11.249 -1.564 1.00 83.75 92 GLY A C 1
ATOM 700 O O . GLY A 1 92 ? -4.901 -10.859 -0.896 1.00 83.75 92 GLY A O 1
ATOM 701 N N . LEU A 1 93 ? -7.114 -10.958 -1.214 1.00 88.50 93 LEU A N 1
ATOM 702 C CA . LEU A 1 93 ? -7.453 -10.142 -0.049 1.00 88.50 93 LEU A CA 1
ATOM 703 C C . LEU A 1 93 ? -6.943 -10.768 1.261 1.00 88.50 93 LEU A C 1
ATOM 705 O O . LEU A 1 93 ? -7.209 -11.933 1.566 1.00 88.50 93 LEU A O 1
ATOM 709 N N . HIS A 1 94 ? -6.246 -9.973 2.068 1.00 88.88 94 HIS A N 1
ATOM 710 C CA . HIS A 1 94 ? -5.792 -10.361 3.401 1.00 88.88 94 HIS A CA 1
ATOM 711 C C . HIS A 1 94 ? -6.587 -9.673 4.509 1.00 88.88 94 HIS A C 1
ATOM 713 O O . HIS A 1 94 ? -6.925 -10.327 5.494 1.00 88.88 94 HIS A O 1
ATOM 719 N N . ALA A 1 95 ? -6.901 -8.387 4.350 1.00 90.81 95 ALA A N 1
ATOM 720 C CA . ALA A 1 95 ? -7.710 -7.629 5.298 1.00 90.81 95 ALA A CA 1
ATOM 721 C C . ALA A 1 95 ? -8.409 -6.450 4.607 1.00 90.81 95 ALA A C 1
ATOM 723 O O . ALA A 1 95 ? -7.866 -5.875 3.661 1.00 90.81 95 ALA A O 1
ATOM 724 N N . ARG A 1 96 ? -9.608 -6.090 5.081 1.00 92.12 96 ARG A N 1
ATOM 725 C CA . ARG A 1 96 ? -10.386 -4.953 4.575 1.00 92.12 96 ARG A CA 1
ATOM 726 C C . ARG A 1 96 ? -11.157 -4.280 5.697 1.00 92.12 96 ARG A C 1
ATOM 728 O O . ARG A 1 96 ? -12.036 -4.889 6.304 1.00 92.12 96 ARG A O 1
ATOM 735 N N . TRP A 1 97 ? -10.897 -3.006 5.936 1.00 94.19 97 TRP A N 1
ATOM 736 C CA . TRP A 1 97 ? -11.654 -2.243 6.921 1.00 94.19 97 TRP A CA 1
ATOM 737 C C . TRP A 1 97 ? -11.891 -0.814 6.468 1.00 94.19 97 TRP A C 1
ATOM 739 O O . TRP A 1 97 ? -11.246 -0.321 5.553 1.00 94.19 97 TRP A O 1
ATOM 749 N N . THR A 1 98 ? -12.830 -0.148 7.126 1.00 93.44 98 THR A N 1
ATOM 750 C CA . THR A 1 98 ? -13.134 1.260 6.882 1.00 93.44 98 THR A CA 1
ATOM 751 C C . THR A 1 98 ? -12.794 2.048 8.132 1.00 93.44 98 THR A C 1
ATOM 753 O O . THR A 1 98 ? -13.142 1.645 9.243 1.00 93.44 98 THR A O 1
ATOM 756 N N . VAL A 1 99 ? -12.105 3.166 7.945 1.00 92.12 99 VAL A N 1
ATOM 757 C CA . VAL A 1 99 ? -11.847 4.153 8.989 1.00 92.12 99 VAL A CA 1
ATOM 758 C C . VAL A 1 99 ? -12.861 5.271 8.816 1.00 92.12 99 VAL A C 1
ATOM 760 O O . VAL A 1 99 ? -12.835 5.971 7.807 1.00 92.12 99 VAL A O 1
ATOM 763 N N . ASP A 1 100 ? -13.780 5.423 9.766 1.00 92.38 100 ASP A N 1
ATOM 764 C CA . ASP A 1 100 ? -14.770 6.499 9.715 1.00 92.38 100 ASP A CA 1
ATOM 765 C C . ASP A 1 100 ? -14.109 7.888 9.709 1.00 92.38 100 ASP A C 1
ATOM 767 O O . ASP A 1 100 ? -12.979 8.069 10.167 1.00 92.38 100 ASP A O 1
ATOM 771 N N . ALA A 1 101 ? -14.812 8.887 9.170 1.00 90.38 101 ALA A N 1
ATOM 772 C CA . ALA A 1 101 ? -14.267 10.235 9.021 1.00 90.38 101 ALA A CA 1
ATOM 773 C C . ALA A 1 101 ? -13.805 10.886 10.347 1.00 90.38 101 ALA A C 1
ATOM 775 O O . ALA A 1 101 ? -12.758 11.541 10.337 1.00 90.38 101 ALA A O 1
ATOM 776 N N . PRO A 1 102 ? -14.517 10.736 11.488 1.00 90.56 102 PRO A N 1
ATOM 777 C CA . PRO A 1 102 ? -14.018 11.196 12.786 1.00 90.56 102 PRO A CA 1
ATOM 778 C C . PRO A 1 102 ? -12.681 10.558 13.184 1.00 90.56 102 PRO A C 1
ATOM 780 O O . PRO A 1 102 ? -11.734 11.279 13.501 1.00 90.56 102 PRO A O 1
ATOM 783 N N . SER A 1 103 ? -12.583 9.229 13.107 1.00 89.56 103 SER A N 1
ATOM 784 C CA . SER A 1 103 ? -11.368 8.474 13.422 1.00 89.56 103 SER A CA 1
ATOM 785 C C . SER A 1 103 ? -10.228 8.837 12.475 1.00 89.56 103 SER A C 1
ATOM 787 O O . SER A 1 103 ? -9.087 8.969 12.906 1.00 89.56 103 SER A O 1
ATOM 789 N N . TRP A 1 104 ? -10.525 9.052 11.191 1.00 88.62 104 TRP A N 1
ATOM 790 C CA . TRP A 1 104 ? -9.537 9.482 10.207 1.00 88.62 104 TRP A CA 1
ATOM 791 C C . TRP A 1 104 ? -8.934 10.841 10.553 1.00 88.62 104 TRP A C 1
ATOM 793 O O . TRP A 1 104 ? -7.716 10.991 10.527 1.00 88.62 104 TRP A O 1
ATOM 803 N N . ARG A 1 105 ? -9.772 11.819 10.924 1.00 86.88 105 ARG A N 1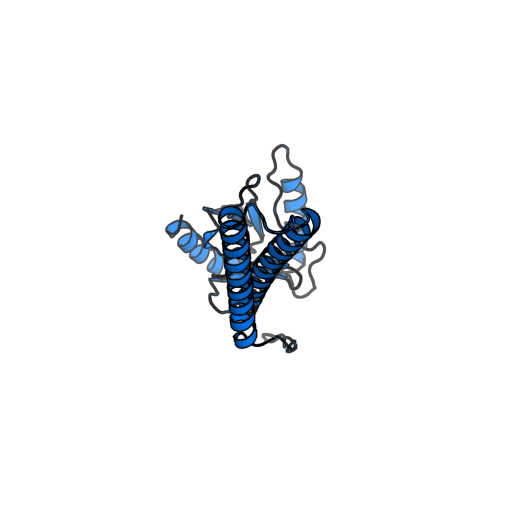
ATOM 804 C CA . ARG A 1 105 ? -9.314 13.152 11.346 1.00 86.88 105 ARG A CA 1
ATOM 805 C C . ARG A 1 105 ? -8.474 13.089 12.618 1.00 86.88 105 ARG A C 1
ATOM 807 O O . ARG A 1 105 ? -7.409 13.697 12.673 1.00 86.88 105 ARG A O 1
ATOM 814 N N . GLU A 1 106 ? -8.925 12.330 13.616 1.00 88.06 106 GLU A N 1
ATOM 815 C CA . GLU A 1 106 ? -8.181 12.140 14.866 1.00 88.06 106 GLU A CA 1
ATOM 816 C C . GLU A 1 106 ? -6.798 11.521 14.607 1.00 88.06 106 GLU A C 1
ATOM 818 O O . GLU A 1 106 ? -5.780 12.016 15.095 1.00 88.06 106 GLU A O 1
ATOM 823 N N . LEU A 1 107 ? -6.751 10.445 13.819 1.00 85.19 107 LEU A N 1
ATOM 824 C CA . LEU A 1 107 ? -5.516 9.734 13.500 1.00 85.19 107 LEU A CA 1
ATOM 825 C C . LEU A 1 107 ? -4.607 10.567 12.586 1.00 85.19 107 LEU A C 1
ATOM 827 O O . LEU A 1 107 ? -3.397 10.580 12.793 1.00 85.19 107 LEU A O 1
ATOM 831 N N . GLY A 1 108 ? -5.166 11.323 11.641 1.00 82.69 108 GLY A N 1
ATOM 832 C CA . GLY A 1 108 ? -4.417 12.251 10.794 1.00 82.69 108 GLY A CA 1
ATOM 833 C C . GLY A 1 108 ? -3.667 13.310 11.606 1.00 82.69 108 GLY A C 1
ATOM 834 O O . GLY A 1 108 ? -2.477 13.527 11.381 1.00 82.69 108 GLY A O 1
ATOM 835 N N . GLU A 1 109 ? -4.314 13.902 12.614 1.00 84.75 109 GLU A N 1
ATOM 836 C CA . GLU A 1 109 ? -3.665 14.899 13.474 1.00 84.75 109 GLU A CA 1
ATOM 837 C C . GLU A 1 109 ? -2.589 14.273 14.373 1.00 84.75 109 GLU A C 1
ATOM 839 O O . GLU A 1 109 ? -1.488 14.811 14.496 1.00 84.75 109 GLU A O 1
ATOM 844 N N . ARG A 1 110 ? -2.847 13.082 14.935 1.00 82.94 110 ARG A N 1
ATOM 845 C CA . ARG A 1 110 ? -1.824 12.331 15.688 1.00 82.94 110 ARG A CA 1
ATOM 846 C C . ARG A 1 110 ? -0.615 11.997 14.822 1.00 82.94 110 ARG A C 1
ATOM 848 O O . ARG A 1 110 ? 0.518 12.135 15.277 1.00 82.94 110 ARG A O 1
ATOM 855 N N . ARG A 1 111 ? -0.843 11.586 13.574 1.00 80.56 111 ARG A N 1
ATOM 856 C CA . ARG A 1 111 ? 0.228 11.320 12.614 1.00 80.56 111 ARG A CA 1
ATOM 857 C C . ARG A 1 111 ? 1.036 12.579 12.325 1.00 80.56 111 ARG A C 1
ATOM 859 O O . ARG A 1 111 ? 2.257 12.504 12.342 1.00 80.56 111 ARG A O 1
ATOM 866 N N . ARG A 1 112 ? 0.386 13.726 12.111 1.00 80.81 112 ARG A N 1
ATOM 867 C CA . ARG A 1 112 ? 1.075 15.004 11.869 1.00 80.81 112 ARG A CA 1
ATOM 868 C C . ARG A 1 112 ? 2.044 15.348 13.001 1.00 80.81 112 ARG A C 1
ATOM 870 O O . ARG A 1 112 ? 3.145 15.813 12.734 1.00 80.81 112 ARG A O 1
ATOM 877 N N . ILE A 1 113 ? 1.656 15.071 14.246 1.00 82.12 113 ILE A N 1
ATOM 878 C CA . ILE A 1 113 ? 2.518 15.244 15.423 1.00 82.12 113 ILE A CA 1
ATOM 879 C C . ILE A 1 113 ? 3.695 14.254 15.396 1.00 82.12 113 ILE A C 1
ATOM 881 O O . ILE A 1 113 ? 4.830 14.652 15.645 1.00 82.12 113 ILE A O 1
ATOM 885 N N . LEU A 1 114 ? 3.445 12.979 15.069 1.00 76.75 114 LEU A N 1
ATOM 886 C CA . LEU A 1 114 ? 4.488 11.947 14.979 1.00 76.75 114 LEU A CA 1
ATOM 887 C C . LEU A 1 114 ? 5.510 12.236 13.873 1.00 76.75 114 LEU A C 1
ATOM 889 O O . LEU A 1 114 ? 6.706 12.105 14.108 1.00 76.75 114 LEU A O 1
ATOM 893 N N . ASP A 1 115 ? 5.048 12.661 12.697 1.00 76.62 115 ASP A N 1
ATOM 894 C CA . ASP A 1 115 ? 5.894 12.980 11.542 1.00 76.62 115 ASP A CA 1
ATOM 895 C C . ASP A 1 115 ? 6.745 14.256 11.785 1.00 76.62 115 ASP A C 1
ATOM 897 O O . ASP A 1 115 ? 7.743 14.467 11.101 1.00 76.62 115 ASP A O 1
ATOM 901 N N . GLN A 1 116 ? 6.395 15.099 12.770 1.00 80.62 116 GLN A N 1
ATOM 902 C CA . GLN A 1 116 ? 7.144 16.310 13.156 1.00 80.62 116 GLN A CA 1
ATOM 903 C C . GLN A 1 116 ? 8.182 16.083 14.271 1.00 80.62 116 GLN A C 1
ATOM 905 O O . GLN A 1 116 ? 8.924 17.007 14.614 1.00 80.62 116 GLN A O 1
ATOM 910 N N . ALA A 1 117 ? 8.248 14.887 14.863 1.00 77.38 117 ALA A N 1
ATOM 911 C CA . ALA A 1 117 ? 9.186 14.606 15.945 1.00 77.38 117 ALA A CA 1
ATOM 912 C C . ALA A 1 117 ? 10.651 14.550 15.441 1.00 77.38 117 ALA A C 1
ATOM 914 O O . ALA A 1 117 ? 10.909 14.092 14.326 1.00 77.38 117 ALA A O 1
ATOM 915 N N . PRO A 1 118 ? 11.652 14.974 16.239 1.00 68.81 118 PRO A N 1
ATOM 916 C CA . PRO A 1 118 ? 13.060 14.838 15.864 1.00 68.81 118 PRO A CA 1
ATOM 917 C C . PRO A 1 118 ? 13.437 13.373 15.599 1.00 68.81 118 PRO A C 1
ATOM 919 O O . PRO A 1 118 ? 13.232 12.515 16.454 1.00 68.81 118 PRO A O 1
ATOM 922 N N . GLY A 1 119 ? 13.990 13.088 14.415 1.00 68.38 119 GLY A N 1
ATOM 923 C CA . GLY A 1 119 ? 14.305 11.718 13.986 1.00 68.38 119 GLY A CA 1
ATOM 924 C C . GLY A 1 119 ? 13.094 10.911 13.504 1.00 68.38 119 GLY A C 1
ATOM 925 O O . GLY A 1 119 ? 13.207 9.697 13.337 1.00 68.38 119 GLY A O 1
ATOM 926 N N . ALA A 1 120 ? 11.942 11.555 13.284 1.00 64.00 120 ALA A N 1
ATOM 927 C CA . ALA A 1 120 ? 10.768 10.894 12.740 1.00 64.00 120 ALA A CA 1
ATOM 928 C C . ALA A 1 120 ? 11.033 10.357 11.331 1.00 64.00 120 ALA A C 1
ATOM 930 O O . ALA A 1 120 ? 11.466 11.072 10.427 1.00 64.00 120 ALA A O 1
ATOM 931 N N . ILE A 1 121 ? 10.711 9.080 11.147 1.00 67.19 121 ILE A N 1
ATOM 932 C CA . ILE A 1 121 ? 10.584 8.477 9.828 1.00 67.19 121 ILE A CA 1
ATOM 933 C C . ILE A 1 121 ? 9.307 9.025 9.196 1.00 67.19 121 ILE A C 1
ATOM 935 O O . ILE A 1 121 ? 8.213 8.816 9.737 1.00 67.19 121 ILE A O 1
ATOM 939 N N . ILE A 1 122 ? 9.465 9.714 8.061 1.00 65.25 122 ILE A N 1
ATOM 940 C CA . ILE A 1 122 ? 8.349 10.255 7.285 1.00 65.25 122 ILE A CA 1
ATOM 941 C C . ILE A 1 122 ? 7.506 9.085 6.797 1.00 65.25 122 ILE A C 1
ATOM 943 O O . ILE A 1 122 ? 7.950 8.257 5.995 1.00 65.25 122 ILE A O 1
ATOM 947 N N . THR A 1 123 ? 6.272 9.045 7.284 1.00 64.38 123 THR A N 1
ATOM 948 C CA . THR A 1 123 ? 5.281 8.080 6.833 1.00 64.38 123 THR A CA 1
ATOM 949 C C . THR A 1 123 ? 4.975 8.326 5.352 1.00 64.38 123 THR A C 1
ATOM 951 O O . THR A 1 123 ? 4.575 9.431 4.978 1.00 64.38 123 THR A O 1
ATOM 954 N N . TYR A 1 124 ? 5.103 7.301 4.513 1.00 63.59 124 TYR A N 1
ATOM 955 C CA . TYR A 1 124 ? 4.696 7.344 3.107 1.00 63.59 124 TYR A CA 1
ATOM 956 C C . TYR A 1 124 ? 3.611 6.286 2.855 1.00 63.59 124 TYR A C 1
ATOM 958 O O . TYR A 1 124 ? 3.742 5.177 3.372 1.00 63.59 124 TYR A O 1
ATOM 966 N N . PRO A 1 125 ? 2.526 6.602 2.121 1.00 62.03 125 PRO A N 1
ATOM 967 C CA . PRO A 1 125 ? 2.200 7.886 1.489 1.00 62.03 125 PRO A CA 1
ATOM 968 C C . PRO A 1 125 ? 1.639 8.928 2.478 1.00 62.03 125 PRO A C 1
ATOM 970 O O . PRO A 1 125 ? 1.240 8.586 3.602 1.00 62.03 125 PRO A O 1
ATOM 973 N N . PRO A 1 126 ? 1.533 10.208 2.078 1.00 68.12 126 PRO A N 1
ATOM 974 C CA . PRO A 1 126 ? 0.678 11.167 2.774 1.00 68.12 126 PRO A CA 1
ATOM 975 C C . PRO A 1 126 ? -0.773 10.661 2.808 1.00 68.12 126 PRO A C 1
ATOM 977 O O . PRO A 1 126 ? -1.307 10.192 1.806 1.00 68.12 126 PRO A O 1
ATOM 980 N N . MET A 1 127 ? -1.407 10.720 3.980 1.00 71.88 127 MET A N 1
ATOM 981 C CA . MET A 1 127 ? -2.835 10.419 4.107 1.00 71.88 127 MET A CA 1
ATOM 982 C C . MET A 1 127 ? -3.647 11.513 3.400 1.00 71.88 127 MET A C 1
ATOM 984 O O . MET A 1 127 ? -3.281 12.685 3.524 1.00 71.88 127 MET A O 1
ATOM 988 N N . PRO A 1 128 ? -4.756 11.167 2.718 1.00 71.19 128 PRO A N 1
ATOM 989 C CA . PRO A 1 128 ? -5.746 12.145 2.285 1.00 71.19 128 PRO A CA 1
ATOM 990 C C . PRO A 1 128 ? -6.067 13.161 3.388 1.00 71.19 128 PRO A C 1
ATOM 992 O O . PRO A 1 128 ? -6.344 12.775 4.530 1.00 71.19 128 PRO A O 1
ATOM 995 N N . ALA A 1 129 ? -6.021 14.450 3.041 1.00 74.00 129 ALA A N 1
ATOM 996 C CA . ALA A 1 129 ? -6.241 15.544 3.988 1.00 74.00 129 ALA A CA 1
ATOM 997 C C . ALA A 1 129 ? -7.661 15.519 4.573 1.00 74.00 129 ALA A C 1
ATOM 999 O O . ALA A 1 129 ? -7.860 15.812 5.752 1.00 74.00 129 ALA A O 1
ATOM 1000 N N . GLU A 1 130 ? -8.639 15.114 3.763 1.00 78.69 130 GLU A N 1
ATOM 1001 C CA . GLU A 1 130 ? -10.036 14.999 4.157 1.00 78.69 130 GLU A CA 1
ATOM 1002 C C . GLU A 1 130 ? -10.541 13.575 3.911 1.00 78.69 130 GLU A C 1
ATOM 1004 O O . GLU A 1 130 ? -10.286 12.978 2.866 1.00 78.69 130 GLU A O 1
ATOM 1009 N N . ALA A 1 131 ? -11.260 13.024 4.891 1.00 83.00 131 ALA A N 1
ATOM 1010 C CA . ALA A 1 131 ? -11.984 11.770 4.720 1.00 83.00 131 ALA A CA 1
ATOM 1011 C C . ALA A 1 131 ? -13.394 12.046 4.195 1.00 83.00 131 ALA A C 1
ATOM 1013 O O . ALA A 1 131 ? -14.078 12.919 4.747 1.00 83.00 131 ALA A O 1
ATOM 1014 N N . PRO A 1 132 ? -13.871 11.269 3.208 1.00 85.31 132 PRO A N 1
ATOM 1015 C CA . PRO A 1 132 ? -15.252 11.360 2.774 1.00 85.31 132 PRO A CA 1
ATOM 1016 C C . PRO A 1 132 ? -16.199 10.890 3.900 1.00 85.31 132 PRO A C 1
ATOM 1018 O O . PRO A 1 132 ? -15.765 10.171 4.809 1.00 85.31 132 PRO A O 1
ATOM 1021 N N . PRO A 1 133 ? -17.487 11.286 3.889 1.00 86.44 133 PRO A N 1
ATOM 1022 C CA . PRO A 1 133 ? -18.438 10.967 4.962 1.00 86.44 133 PRO A CA 1
ATOM 1023 C C . PRO A 1 133 ? -18.582 9.468 5.261 1.00 86.44 133 PRO A C 1
ATOM 1025 O O . PRO A 1 133 ? -18.773 9.083 6.413 1.00 86.44 133 PRO A O 1
ATOM 1028 N N . GLU A 1 134 ? -18.461 8.626 4.238 1.00 88.25 134 GLU A N 1
ATOM 1029 C CA . GLU A 1 134 ? -18.476 7.164 4.323 1.00 88.25 134 GLU A CA 1
ATOM 1030 C C . GLU A 1 134 ? -17.220 6.560 4.977 1.00 88.25 134 GLU A C 1
ATOM 1032 O O . GLU A 1 134 ? -17.212 5.375 5.314 1.00 88.25 134 GLU A O 1
ATOM 1037 N N . GLY A 1 135 ? -16.183 7.368 5.204 1.00 89.44 135 GLY A N 1
ATOM 1038 C CA . GLY A 1 135 ? -14.889 6.938 5.713 1.00 89.44 135 GLY A CA 1
ATOM 1039 C C . GLY A 1 135 ? -13.920 6.500 4.616 1.00 89.44 135 GLY A C 1
ATOM 1040 O O . GLY A 1 135 ? -14.248 6.418 3.435 1.00 89.44 135 GLY A O 1
ATOM 1041 N N . VAL A 1 136 ? -12.686 6.221 5.018 1.00 88.75 136 VAL A N 1
ATOM 1042 C CA . VAL A 1 136 ? -11.623 5.772 4.117 1.00 88.75 136 VAL A CA 1
ATOM 1043 C C . VAL A 1 136 ? -11.503 4.261 4.198 1.00 88.75 136 VAL A C 1
ATOM 1045 O O . VAL A 1 136 ? -11.271 3.691 5.265 1.00 88.75 136 VAL A O 1
ATOM 1048 N N . GLU A 1 137 ? -11.673 3.601 3.059 1.00 89.88 137 GLU A N 1
ATOM 1049 C CA . GLU A 1 137 ? -11.499 2.160 2.949 1.00 89.88 137 GLU A CA 1
ATOM 1050 C C . GLU A 1 137 ? -10.022 1.786 2.842 1.00 89.88 137 GLU A C 1
ATOM 1052 O O . GLU A 1 137 ? -9.279 2.346 2.044 1.00 89.88 137 GLU A O 1
ATOM 1057 N N . ILE A 1 138 ? -9.617 0.799 3.628 1.00 89.38 138 ILE A N 1
ATOM 1058 C CA . ILE A 1 138 ? -8.274 0.247 3.647 1.00 89.38 138 ILE A CA 1
ATOM 1059 C C . ILE A 1 138 ? -8.350 -1.212 3.229 1.00 89.38 138 ILE A C 1
ATOM 1061 O O . ILE A 1 138 ? -9.087 -2.003 3.823 1.00 89.38 138 ILE A O 1
ATOM 1065 N N . ILE A 1 139 ? -7.579 -1.568 2.207 1.00 87.94 139 ILE A N 1
ATOM 1066 C CA . ILE A 1 139 ? -7.517 -2.921 1.655 1.00 87.94 139 ILE A CA 1
ATOM 1067 C C . ILE A 1 139 ? -6.061 -3.359 1.646 1.00 87.94 139 ILE A C 1
ATOM 1069 O O . ILE A 1 139 ? -5.214 -2.690 1.065 1.00 87.94 139 ILE A O 1
ATOM 1073 N N . ILE A 1 140 ? -5.779 -4.505 2.254 1.00 87.62 140 ILE A N 1
ATOM 1074 C CA . ILE A 1 140 ? -4.473 -5.158 2.190 1.00 87.62 140 ILE A CA 1
ATOM 1075 C C . ILE A 1 140 ? -4.657 -6.473 1.455 1.00 87.62 140 ILE A C 1
ATOM 1077 O O . ILE A 1 140 ? -5.489 -7.297 1.843 1.00 87.62 140 ILE A O 1
ATOM 1081 N N . CYS A 1 141 ? -3.882 -6.675 0.399 1.00 86.25 141 CYS A N 1
ATOM 1082 C CA . CYS A 1 141 ? -3.944 -7.856 -0.451 1.00 86.25 141 CYS A CA 1
ATOM 1083 C C . CYS A 1 141 ? -2.539 -8.327 -0.831 1.00 86.25 141 CYS A C 1
ATOM 1085 O O . CYS A 1 141 ? -1.554 -7.656 -0.542 1.00 86.25 141 CYS A O 1
ATOM 1087 N N . GLU A 1 142 ? -2.464 -9.463 -1.515 1.00 82.12 142 GLU A N 1
ATOM 1088 C CA . GLU A 1 142 ? -1.218 -10.041 -2.024 1.00 82.12 142 GLU A CA 1
ATOM 1089 C C . GLU A 1 142 ? -0.481 -9.155 -3.042 1.00 82.12 142 GLU A C 1
ATOM 1091 O O . GLU A 1 142 ? 0.706 -9.346 -3.277 1.00 82.12 142 GLU A O 1
ATOM 1096 N N . ASP A 1 143 ? -1.152 -8.174 -3.637 1.00 77.94 143 ASP A N 1
ATOM 1097 C CA . ASP A 1 143 ? -0.566 -7.322 -4.674 1.00 77.94 143 ASP A CA 1
ATOM 1098 C C . ASP A 1 143 ? -0.238 -5.901 -4.197 1.00 77.94 143 ASP A C 1
ATOM 1100 O O . ASP A 1 143 ? 0.380 -5.137 -4.940 1.00 77.94 143 ASP A O 1
ATOM 1104 N N . GLY A 1 144 ? -0.677 -5.508 -2.999 1.00 79.56 144 GLY A N 1
ATOM 1105 C CA . GLY A 1 144 ? -0.686 -4.095 -2.641 1.00 79.56 144 GLY A CA 1
ATOM 1106 C C . GLY A 1 144 ? -1.476 -3.714 -1.400 1.00 79.56 144 GLY A C 1
ATOM 1107 O O . GLY A 1 144 ? -2.170 -4.521 -0.768 1.00 79.56 144 GLY A O 1
ATOM 1108 N N . ILE A 1 145 ? -1.412 -2.416 -1.109 1.00 82.50 145 ILE A N 1
ATOM 1109 C CA . ILE A 1 145 ? -2.201 -1.748 -0.077 1.00 82.50 145 ILE A CA 1
ATOM 1110 C C . ILE A 1 145 ? -2.957 -0.590 -0.726 1.00 82.50 145 ILE A C 1
ATOM 1112 O O . ILE A 1 145 ? -2.386 0.231 -1.446 1.00 82.50 145 ILE A O 1
ATOM 1116 N N . PHE A 1 146 ? -4.258 -0.535 -0.468 1.00 82.50 146 PHE A N 1
ATOM 1117 C CA . PHE A 1 146 ? -5.167 0.496 -0.953 1.00 82.50 146 PHE A CA 1
ATOM 1118 C C . PHE A 1 146 ? -5.684 1.319 0.222 1.00 82.50 146 PHE A C 1
ATOM 1120 O O . PHE A 1 146 ? -6.041 0.744 1.253 1.00 82.50 146 PHE A O 1
ATOM 1127 N N . ILE A 1 147 ? -5.724 2.643 0.071 1.00 83.62 147 ILE A N 1
ATOM 1128 C CA . ILE A 1 147 ? -6.169 3.577 1.113 1.00 83.62 147 ILE A CA 1
ATOM 1129 C C . ILE A 1 147 ? -7.078 4.637 0.476 1.00 83.62 147 ILE A C 1
ATOM 1131 O O . ILE A 1 147 ? -6.640 5.708 0.070 1.00 83.62 147 ILE A O 1
ATOM 1135 N N . GLY A 1 148 ? -8.373 4.351 0.399 1.00 78.50 148 GLY A N 1
ATOM 1136 C CA . GLY A 1 148 ? -9.351 5.221 -0.247 1.00 78.50 148 GLY A CA 1
ATOM 1137 C C . GLY A 1 148 ? -9.183 5.303 -1.772 1.00 78.50 148 GLY A C 1
ATOM 1138 O O . GLY A 1 148 ? -8.240 4.754 -2.333 1.00 78.50 148 GLY A O 1
ATOM 1139 N N . PRO A 1 149 ? -10.104 5.987 -2.471 1.00 66.25 149 PRO A N 1
ATOM 1140 C CA . PRO A 1 149 ? -10.195 5.967 -3.936 1.00 66.25 149 PRO A CA 1
ATOM 1141 C C . PRO A 1 149 ? -8.990 6.587 -4.657 1.00 66.25 149 PRO A C 1
ATOM 1143 O O . PRO A 1 149 ? -8.791 6.330 -5.842 1.00 66.25 149 PRO A O 1
ATOM 1146 N N . GLU A 1 150 ? -8.206 7.404 -3.959 1.00 61.66 150 GLU A N 1
ATOM 1147 C CA . GLU A 1 150 ? -7.093 8.165 -4.530 1.00 61.66 150 GLU A CA 1
ATOM 1148 C C . GLU A 1 150 ? -5.742 7.461 -4.377 1.00 61.66 150 GLU A C 1
ATOM 1150 O O . GLU A 1 150 ? -4.763 7.896 -4.983 1.00 61.66 150 GLU A O 1
ATOM 1155 N N . PHE A 1 151 ? -5.669 6.377 -3.594 1.00 63.12 151 PHE A N 1
ATOM 1156 C CA . PHE A 1 151 ? -4.391 5.765 -3.265 1.00 63.12 151 PHE A CA 1
ATOM 1157 C C . PHE A 1 151 ? -4.365 4.249 -3.461 1.00 63.12 151 PHE A C 1
ATOM 1159 O O . PHE A 1 151 ? -4.891 3.472 -2.661 1.00 63.12 151 PHE A O 1
ATOM 1166 N N . SER A 1 152 ? -3.624 3.839 -4.488 1.00 59.06 152 SER A N 1
ATOM 1167 C CA . SER A 1 152 ? -3.105 2.485 -4.646 1.00 59.06 152 SER A CA 1
ATOM 1168 C C . SER A 1 152 ? -1.585 2.524 -4.558 1.00 59.06 152 SER A C 1
ATOM 1170 O O . SER A 1 152 ? -0.950 3.048 -5.474 1.00 59.06 152 SER A O 1
ATOM 1172 N N . HIS A 1 153 ? -0.995 1.926 -3.520 1.00 62.16 153 HIS A N 1
ATOM 1173 C CA . HIS A 1 153 ? 0.392 1.487 -3.630 1.00 62.16 153 HIS A CA 1
ATOM 1174 C C . HIS A 1 153 ? 0.376 0.022 -4.051 1.00 62.16 153 HIS A C 1
ATOM 1176 O O . HIS A 1 153 ? -0.003 -0.838 -3.245 1.00 62.16 153 HIS A O 1
ATOM 1182 N N . PRO A 1 154 ? 0.801 -0.308 -5.279 1.00 58.75 154 PRO A N 1
ATOM 1183 C CA . PRO A 1 154 ? 1.167 -1.673 -5.616 1.00 58.75 154 PRO A CA 1
ATOM 1184 C C . PRO A 1 154 ? 2.499 -1.998 -4.917 1.00 58.75 154 PRO A C 1
ATOM 1186 O O . PRO A 1 154 ? 3.535 -2.121 -5.555 1.00 58.75 154 PRO A O 1
ATOM 1189 N N . LEU A 1 155 ? 2.490 -2.042 -3.582 1.00 61.66 155 LEU A N 1
ATOM 1190 C CA . LEU A 1 155 ? 3.549 -2.633 -2.771 1.00 61.66 155 LEU A CA 1
ATOM 1191 C C . LEU A 1 155 ? 3.172 -4.099 -2.584 1.00 61.66 155 LEU A C 1
ATOM 1193 O O . LEU A 1 155 ? 2.366 -4.391 -1.693 1.00 61.66 155 LEU A O 1
ATOM 1197 N N . PRO A 1 156 ? 3.688 -5.032 -3.402 1.00 57.06 156 PRO A N 1
ATOM 1198 C CA . PRO A 1 156 ? 3.479 -6.439 -3.110 1.00 57.06 156 PRO A CA 1
ATOM 1199 C C . PRO A 1 156 ? 3.942 -6.693 -1.662 1.00 57.06 156 PRO A C 1
ATOM 1201 O O . PRO A 1 156 ? 5.010 -6.217 -1.283 1.00 57.06 156 PRO A O 1
ATOM 1204 N N . PRO A 1 157 ? 3.205 -7.444 -0.823 1.00 52.78 157 PRO A N 1
ATOM 1205 C CA . PRO A 1 157 ? 3.580 -7.731 0.562 1.00 52.78 157 PRO A CA 1
ATOM 1206 C C . PRO A 1 157 ? 4.940 -8.418 0.714 1.00 52.78 157 PRO A C 1
ATOM 1208 O O . PRO A 1 157 ? 5.456 -8.491 1.820 1.00 52.78 157 PRO A O 1
ATOM 1211 N N . ILE A 1 158 ? 5.521 -8.921 -0.381 1.00 49.62 158 ILE A N 1
ATOM 1212 C CA . ILE A 1 158 ? 6.902 -9.427 -0.448 1.00 49.62 158 ILE A CA 1
ATOM 1213 C C . ILE A 1 158 ? 7.918 -8.305 -0.155 1.00 49.62 158 ILE A C 1
ATOM 1215 O O . ILE A 1 158 ? 9.017 -8.581 0.308 1.00 49.62 158 ILE A O 1
ATOM 1219 N N . SER A 1 159 ? 7.538 -7.044 -0.362 1.00 61.09 159 SER A N 1
ATOM 1220 C CA . SER A 1 159 ? 8.336 -5.867 -0.023 1.00 61.09 159 SER A CA 1
ATOM 1221 C C . SER A 1 159 ? 8.194 -5.437 1.442 1.00 61.09 159 SER A C 1
ATOM 1223 O O . SER A 1 159 ? 8.822 -4.461 1.827 1.00 61.09 159 SER A O 1
ATOM 1225 N N . VAL A 1 160 ? 7.392 -6.117 2.274 1.00 66.88 160 VAL A N 1
ATOM 1226 C CA . VAL A 1 160 ? 7.282 -5.811 3.713 1.00 66.88 160 VAL A CA 1
ATOM 1227 C C . VAL A 1 160 ? 8.317 -6.629 4.486 1.00 66.88 160 VAL A C 1
ATOM 1229 O O . VAL A 1 160 ? 8.171 -7.840 4.632 1.00 66.88 160 VAL A O 1
ATOM 1232 N N . LEU A 1 161 ? 9.339 -5.958 5.016 1.00 67.50 161 LEU A N 1
ATOM 1233 C CA . LEU A 1 161 ? 10.367 -6.541 5.885 1.00 67.50 161 LEU A CA 1
ATOM 1234 C C . LEU A 1 161 ? 9.818 -6.895 7.260 1.00 67.50 161 LEU A C 1
ATOM 1236 O O . LEU A 1 161 ? 10.127 -7.944 7.822 1.00 67.50 161 LEU A O 1
ATOM 1240 N N . GLN A 1 162 ? 9.027 -5.988 7.827 1.00 80.44 162 GLN A N 1
ATOM 1241 C CA . GLN A 1 162 ? 8.511 -6.131 9.176 1.00 80.44 162 GLN A CA 1
ATOM 1242 C C . GLN A 1 162 ? 7.126 -5.509 9.281 1.00 80.44 162 GLN A C 1
ATOM 1244 O O . GLN A 1 162 ? 6.857 -4.448 8.729 1.00 80.44 162 GLN A O 1
ATOM 1249 N N . ALA A 1 163 ? 6.245 -6.154 10.040 1.00 87.50 163 ALA A N 1
ATOM 1250 C CA . ALA A 1 163 ? 4.941 -5.609 10.382 1.00 87.50 163 ALA A CA 1
ATOM 1251 C C . ALA A 1 163 ? 4.759 -5.586 11.901 1.00 87.50 163 ALA A C 1
ATOM 1253 O O . ALA A 1 163 ? 4.993 -6.589 12.589 1.00 87.50 163 ALA A O 1
ATOM 1254 N N . ARG A 1 164 ? 4.308 -4.452 12.437 1.00 90.44 164 ARG A N 1
ATOM 1255 C CA . ARG A 1 164 ? 3.997 -4.294 13.862 1.00 90.44 164 ARG A CA 1
ATOM 1256 C C . ARG A 1 164 ? 2.747 -3.451 14.071 1.00 90.44 164 ARG A C 1
ATOM 1258 O O . ARG A 1 164 ? 2.392 -2.626 13.241 1.00 90.44 164 ARG A O 1
ATOM 1265 N N . LEU A 1 165 ? 2.074 -3.688 15.192 1.00 90.69 165 LEU A N 1
ATOM 1266 C CA . LEU A 1 165 ? 0.963 -2.861 15.650 1.00 90.69 165 LEU A CA 1
ATOM 1267 C C . LEU A 1 165 ? 1.462 -1.978 16.787 1.00 90.69 165 LEU A C 1
ATOM 1269 O O . LEU A 1 165 ? 1.947 -2.498 17.794 1.00 90.69 165 LEU A O 1
ATOM 1273 N N . THR A 1 166 ? 1.327 -0.668 16.635 1.00 88.44 166 THR A N 1
ATOM 1274 C CA . THR A 1 166 ? 1.716 0.315 17.645 1.00 88.44 166 THR A CA 1
ATOM 1275 C C . THR A 1 166 ? 0.527 1.225 17.916 1.00 88.44 166 THR A C 1
ATOM 1277 O O . THR A 1 166 ? 0.115 1.992 17.049 1.00 88.44 166 THR A O 1
ATOM 1280 N N . ASP A 1 167 ? -0.048 1.117 19.118 1.00 87.19 167 ASP A N 1
ATOM 1281 C CA . ASP A 1 167 ? -1.310 1.771 19.496 1.00 87.19 167 ASP A CA 1
ATOM 1282 C C . ASP A 1 167 ? -2.448 1.447 18.503 1.00 87.19 167 ASP A C 1
ATOM 1284 O O . ASP A 1 167 ? -2.996 0.343 18.527 1.00 87.19 167 ASP A O 1
ATOM 1288 N N . ARG A 1 168 ? -2.766 2.377 17.593 1.00 89.31 168 ARG A N 1
ATOM 1289 C CA . ARG A 1 168 ? -3.788 2.239 16.541 1.00 89.31 168 ARG A CA 1
ATOM 1290 C C . ARG A 1 168 ? -3.215 2.298 15.125 1.00 89.31 168 ARG A C 1
ATOM 1292 O O . ARG A 1 168 ? -3.928 2.635 14.183 1.00 89.31 168 ARG A O 1
ATOM 1299 N N . TRP A 1 169 ? -1.935 1.976 14.969 1.00 8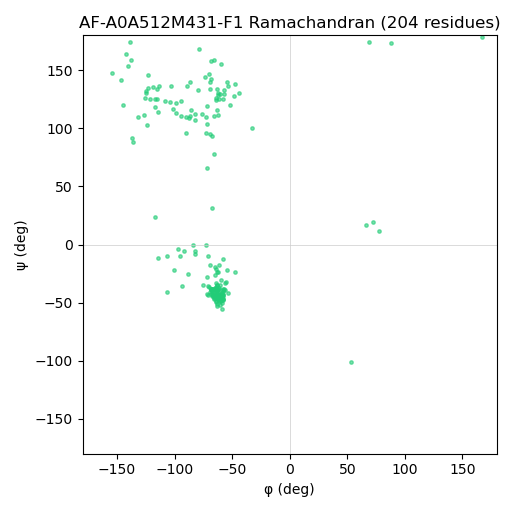9.31 169 TRP A N 1
ATOM 1300 C CA . TRP A 1 169 ? -1.239 1.994 13.686 1.00 89.31 169 TRP A CA 1
ATOM 1301 C C . TRP A 1 169 ? -0.665 0.627 13.362 1.00 89.31 169 TRP A C 1
ATOM 1303 O O . TRP A 1 169 ? 0.101 0.061 14.142 1.00 89.31 169 TRP A O 1
ATOM 1313 N N . LEU A 1 170 ? -1.022 0.112 12.191 1.00 89.88 170 LEU A N 1
ATOM 1314 C CA . LEU A 1 170 ? -0.290 -0.967 11.554 1.00 89.88 170 LEU A CA 1
ATOM 1315 C C . LEU A 1 170 ? 0.898 -0.327 10.840 1.00 89.88 170 LEU A C 1
ATOM 1317 O O . LEU A 1 170 ? 0.725 0.368 9.841 1.00 89.88 170 LEU A O 1
ATOM 1321 N N . GLU A 1 171 ? 2.083 -0.526 11.395 1.00 88.31 171 GLU A N 1
ATOM 1322 C CA . GLU A 1 171 ? 3.342 -0.056 10.836 1.00 88.31 171 GLU A CA 1
ATOM 1323 C C . GLU A 1 171 ? 3.969 -1.178 10.008 1.00 88.31 171 GLU A C 1
ATOM 1325 O O . GLU A 1 171 ? 4.185 -2.288 10.509 1.00 88.31 171 GLU A O 1
ATOM 1330 N N . LEU A 1 172 ? 4.239 -0.883 8.742 1.00 85.19 172 LEU A N 1
ATOM 1331 C CA . LEU A 1 172 ? 4.851 -1.785 7.778 1.00 85.19 172 LEU A CA 1
ATOM 1332 C C . LEU A 1 172 ? 6.187 -1.183 7.352 1.00 85.19 172 LEU A C 1
ATOM 1334 O O . LEU A 1 172 ? 6.227 -0.075 6.823 1.00 85.19 172 LEU A O 1
ATOM 1338 N N . ASP A 1 173 ? 7.265 -1.900 7.633 1.00 80.81 173 ASP A N 1
ATOM 1339 C CA . ASP A 1 173 ? 8.613 -1.547 7.208 1.00 80.81 173 ASP A CA 1
ATOM 1340 C C . ASP A 1 173 ? 8.825 -2.107 5.802 1.00 80.81 173 ASP A C 1
ATOM 1342 O O . ASP A 1 173 ? 8.733 -3.323 5.602 1.00 80.81 173 ASP A O 1
ATOM 1346 N N . CYS A 1 174 ? 9.016 -1.230 4.821 1.00 73.88 174 CYS A N 1
ATOM 1347 C CA . CYS A 1 174 ? 9.087 -1.605 3.414 1.00 73.88 174 CYS A CA 1
ATOM 1348 C C . CYS A 1 174 ? 10.542 -1.610 2.915 1.00 73.88 174 CYS A C 1
ATOM 1350 O O . CYS A 1 174 ? 11.301 -0.681 3.179 1.00 73.88 174 CYS A O 1
ATOM 1352 N N . LEU A 1 175 ? 10.908 -2.642 2.148 1.00 63.44 175 LEU A N 1
ATOM 1353 C CA . LEU A 1 175 ? 12.097 -2.682 1.294 1.00 63.44 175 LEU A CA 1
ATOM 1354 C C . LEU A 1 175 ? 11.913 -1.672 0.159 1.00 63.44 175 LEU A C 1
ATOM 1356 O O . LEU A 1 175 ? 11.358 -2.002 -0.887 1.00 63.44 175 LEU A O 1
ATOM 1360 N N . GLU A 1 176 ? 12.396 -0.455 0.341 1.00 56.75 176 GLU A N 1
ATOM 1361 C CA . GLU A 1 176 ? 12.860 0.345 -0.788 1.00 56.75 176 GLU A CA 1
ATOM 1362 C C . GLU A 1 176 ? 14.315 0.727 -0.527 1.00 56.75 176 GLU A C 1
ATOM 1364 O O . GLU A 1 176 ? 14.712 0.925 0.619 1.00 56.75 176 GLU A O 1
ATOM 1369 N N . ASP A 1 177 ? 15.118 0.815 -1.590 1.00 49.84 177 ASP A N 1
ATOM 1370 C CA . ASP A 1 177 ? 16.543 1.198 -1.590 1.00 49.84 177 ASP A CA 1
ATOM 1371 C C . ASP A 1 177 ? 16.774 2.684 -1.189 1.00 49.84 177 ASP A C 1
ATOM 1373 O O . ASP A 1 177 ? 17.692 3.354 -1.661 1.00 49.84 177 ASP A O 1
ATOM 1377 N N . MET A 1 178 ? 15.909 3.226 -0.332 1.00 41.88 178 MET A N 1
ATOM 1378 C CA . MET A 1 178 ? 15.773 4.615 0.113 1.00 41.88 178 MET A CA 1
ATOM 1379 C C . MET A 1 178 ? 15.526 4.603 1.640 1.00 41.88 178 MET A C 1
ATOM 1381 O O . MET A 1 178 ? 15.151 3.560 2.174 1.00 41.88 178 MET A O 1
ATOM 1385 N N . PRO A 1 179 ? 15.783 5.697 2.392 1.00 52.31 179 PRO A N 1
ATOM 1386 C CA . PRO A 1 179 ? 15.669 5.698 3.858 1.00 52.31 179 PRO A CA 1
ATOM 1387 C C . PRO A 1 179 ? 14.346 5.075 4.324 1.00 52.31 179 PRO A C 1
ATOM 1389 O O . PRO A 1 179 ? 13.293 5.469 3.838 1.00 52.31 179 PRO A O 1
ATOM 1392 N N . THR A 1 180 ? 14.436 4.106 5.244 1.00 56.34 180 THR A N 1
ATOM 1393 C CA . THR A 1 180 ? 13.347 3.267 5.778 1.00 56.34 180 THR A CA 1
ATOM 1394 C C . THR A 1 180 ? 12.014 4.006 5.835 1.00 56.34 180 THR A C 1
ATOM 1396 O O . THR A 1 180 ? 11.776 4.793 6.747 1.00 56.34 180 THR A O 1
ATOM 1399 N N . HIS A 1 181 ? 11.135 3.771 4.860 1.00 69.00 181 HIS A N 1
ATOM 1400 C CA . HIS A 1 181 ? 9.782 4.315 4.878 1.00 69.00 181 HIS A CA 1
ATOM 1401 C C . HIS A 1 181 ? 8.884 3.362 5.661 1.00 69.00 181 HIS A C 1
ATOM 1403 O O . HIS A 1 181 ? 8.567 2.264 5.209 1.00 69.00 181 HIS A O 1
ATOM 1409 N N . ILE A 1 182 ? 8.449 3.796 6.845 1.00 77.31 182 ILE A N 1
ATOM 1410 C CA . ILE A 1 182 ? 7.407 3.089 7.589 1.00 77.31 182 ILE A CA 1
ATOM 1411 C C . ILE A 1 182 ? 6.059 3.521 7.019 1.00 77.31 182 ILE A C 1
ATOM 1413 O O . ILE A 1 182 ? 5.622 4.660 7.210 1.00 77.31 182 ILE A O 1
ATOM 1417 N N . LEU A 1 183 ? 5.367 2.599 6.359 1.00 81.38 183 LEU A N 1
ATOM 1418 C CA . LEU A 1 183 ? 3.975 2.779 5.983 1.00 81.38 183 LEU A CA 1
ATOM 1419 C C . LEU A 1 183 ? 3.103 2.578 7.227 1.00 81.38 183 LEU A C 1
ATOM 1421 O O . LEU A 1 183 ? 3.001 1.475 7.762 1.00 81.38 183 LEU A O 1
ATOM 1425 N N . ARG A 1 184 ? 2.465 3.655 7.696 1.00 85.12 184 ARG A N 1
ATOM 1426 C CA . ARG A 1 184 ? 1.534 3.620 8.831 1.00 85.12 184 ARG A CA 1
ATOM 1427 C C . ARG A 1 184 ? 0.103 3.632 8.331 1.00 85.12 184 ARG A C 1
ATOM 1429 O O . ARG A 1 184 ? -0.358 4.607 7.739 1.00 85.12 184 ARG A O 1
ATOM 1436 N N . VAL A 1 185 ? -0.608 2.554 8.619 1.00 88.25 185 VAL A N 1
ATOM 1437 C CA . VAL A 1 185 ? -1.999 2.364 8.230 1.00 88.25 185 VAL A CA 1
ATOM 1438 C C . VAL A 1 185 ? -2.877 2.475 9.481 1.00 88.25 185 VAL A C 1
ATOM 1440 O O . VAL A 1 185 ? -2.642 1.740 10.444 1.00 88.25 185 VAL A O 1
ATOM 1443 N N . PRO A 1 186 ? -3.868 3.383 9.517 1.00 90.31 186 PRO A N 1
ATOM 1444 C CA . PRO A 1 186 ? -4.709 3.563 10.693 1.00 90.31 186 PRO A CA 1
ATOM 1445 C C . PRO A 1 186 ? -5.617 2.352 10.906 1.00 90.31 186 PRO A C 1
ATOM 1447 O O . PRO A 1 186 ? -6.275 1.872 9.979 1.00 90.31 186 PRO A O 1
ATOM 1450 N N . VAL A 1 187 ? -5.683 1.874 12.147 1.00 92.38 187 VAL A N 1
ATOM 1451 C CA . VAL A 1 187 ? -6.461 0.694 12.516 1.00 92.38 187 VAL A CA 1
ATOM 1452 C C . VAL A 1 187 ? -7.450 1.033 13.636 1.00 92.38 187 VAL A C 1
ATOM 1454 O O . VAL A 1 187 ? -7.066 1.125 14.805 1.00 92.38 187 VAL A O 1
ATOM 1457 N N . PRO A 1 188 ? -8.743 1.212 13.316 1.00 90.88 188 PRO A N 1
ATOM 1458 C CA . PRO A 1 188 ? -9.764 1.430 14.327 1.00 90.88 188 PRO A CA 1
ATOM 1459 C C . PRO A 1 188 ? -9.974 0.153 15.145 1.00 90.88 188 PRO A C 1
ATOM 1461 O O . PRO A 1 188 ? -9.719 -0.958 14.674 1.00 90.88 188 PRO A O 1
ATOM 1464 N N . SER A 1 189 ? -10.506 0.285 16.362 1.00 88.94 189 SER A N 1
ATOM 1465 C CA . SER A 1 189 ? -10.761 -0.864 17.245 1.00 88.94 189 SER A CA 1
ATOM 1466 C C . SER A 1 189 ? -11.638 -1.940 16.588 1.00 88.94 189 SER A C 1
ATOM 1468 O O . SER A 1 189 ? -11.446 -3.130 16.829 1.00 88.94 189 SER A O 1
ATOM 1470 N N . SER A 1 190 ? -12.561 -1.533 15.710 1.00 89.00 190 SER A N 1
ATOM 1471 C CA . SER A 1 190 ? -13.431 -2.424 14.932 1.00 89.00 190 SER A CA 1
ATOM 1472 C C . SER A 1 190 ? -12.677 -3.328 13.946 1.00 89.00 190 SER A C 1
ATOM 1474 O O . SER A 1 190 ? -13.201 -4.369 13.559 1.00 89.00 190 SER A O 1
ATOM 1476 N N . ALA A 1 191 ? -11.452 -2.967 13.557 1.00 92.88 191 ALA A N 1
ATOM 1477 C CA . ALA A 1 191 ? -10.642 -3.699 12.587 1.00 92.88 191 ALA A CA 1
ATOM 1478 C C . ALA A 1 191 ? -9.622 -4.661 13.227 1.00 92.88 191 ALA A C 1
ATOM 1480 O O . ALA A 1 191 ? -8.967 -5.420 12.509 1.00 92.88 191 ALA A O 1
ATOM 1481 N N . MET A 1 192 ? -9.499 -4.692 14.563 1.00 91.81 192 MET A N 1
ATOM 1482 C CA . MET A 1 192 ? -8.500 -5.530 15.252 1.00 91.81 192 MET A CA 1
ATOM 1483 C C . MET A 1 192 ? -8.616 -7.016 14.908 1.00 91.81 192 MET A C 1
ATOM 1485 O O . MET A 1 192 ? -7.604 -7.692 14.727 1.00 91.81 192 MET A O 1
ATOM 1489 N N . SER A 1 193 ? -9.843 -7.523 14.773 1.00 92.56 193 SER A N 1
ATOM 1490 C CA . SER A 1 193 ? -10.103 -8.929 14.442 1.00 92.56 193 SER A CA 1
ATOM 1491 C C . SER A 1 193 ? -9.551 -9.342 13.074 1.00 92.56 193 SER A C 1
ATOM 1493 O O . SER A 1 193 ? -9.273 -10.520 12.868 1.00 92.56 193 SER A O 1
ATOM 1495 N N . GLN A 1 194 ? -9.352 -8.390 12.159 1.00 92.31 194 GLN A N 1
ATOM 1496 C CA . GLN A 1 194 ? -8.762 -8.629 10.841 1.00 92.31 194 GLN A CA 1
ATOM 1497 C C . GLN A 1 194 ? -7.248 -8.396 10.828 1.00 92.31 194 GLN A C 1
ATOM 1499 O O . GLN A 1 194 ? -6.510 -9.122 10.162 1.00 92.31 194 GLN A O 1
ATOM 1504 N N . VAL A 1 195 ? -6.773 -7.405 11.586 1.00 91.44 195 VAL A N 1
ATOM 1505 C CA . VAL A 1 195 ? -5.355 -7.023 11.598 1.00 91.44 195 VAL A CA 1
ATOM 1506 C C . VAL A 1 195 ? -4.486 -8.007 12.377 1.00 91.44 195 VAL A C 1
ATOM 1508 O O . VAL A 1 195 ? -3.364 -8.281 11.958 1.00 91.44 195 VAL A O 1
ATOM 1511 N N . LEU A 1 196 ? -4.983 -8.603 13.464 1.00 91.50 196 LEU A N 1
ATOM 1512 C CA . LEU A 1 196 ? -4.195 -9.574 14.234 1.00 91.50 196 LEU A CA 1
ATOM 1513 C C . LEU A 1 196 ? -3.814 -10.825 13.410 1.00 91.50 196 LEU A C 1
ATOM 1515 O O . LEU A 1 196 ? -2.629 -11.174 13.392 1.00 91.50 196 LEU A O 1
ATOM 1519 N N . PRO A 1 197 ? -4.736 -11.473 12.665 1.00 90.44 197 PRO A N 1
ATOM 1520 C CA . PRO A 1 197 ? -4.372 -12.556 11.749 1.00 90.44 197 PRO A CA 1
ATOM 1521 C C . PRO A 1 197 ? -3.416 -12.119 10.636 1.00 90.44 197 PRO A C 1
ATOM 1523 O O . PRO A 1 197 ? -2.511 -12.872 10.275 1.00 90.44 197 PRO A O 1
ATOM 1526 N N . LEU A 1 198 ? -3.594 -10.909 10.095 1.00 89.94 198 LEU A N 1
ATOM 1527 C CA . LEU A 1 198 ? -2.697 -10.353 9.083 1.00 89.94 198 LEU A CA 1
ATOM 1528 C C . LEU A 1 198 ? -1.268 -10.218 9.626 1.00 89.94 198 LEU A C 1
ATOM 1530 O O . LEU A 1 198 ? -0.329 -10.690 8.993 1.00 89.94 198 LEU A O 1
ATOM 1534 N N . LEU A 1 199 ? -1.102 -9.635 10.814 1.00 89.56 199 LEU A N 1
ATOM 1535 C CA . LEU A 1 199 ? 0.199 -9.491 11.471 1.00 89.56 199 LEU A CA 1
ATOM 1536 C C . LEU A 1 199 ? 0.883 -10.836 11.698 1.00 89.56 199 LEU A C 1
ATOM 1538 O O . LEU A 1 199 ? 2.080 -10.961 11.451 1.00 89.56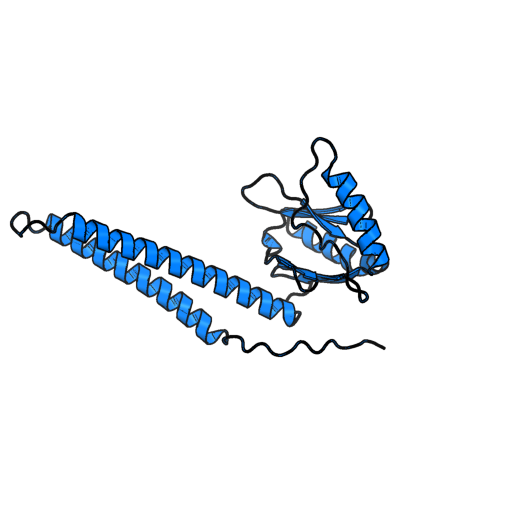 199 LEU A O 1
ATOM 1542 N N . ALA A 1 200 ? 0.132 -11.848 12.142 1.00 88.06 200 ALA A N 1
ATOM 1543 C CA . ALA A 1 200 ? 0.667 -13.194 12.311 1.00 88.06 200 ALA A CA 1
ATOM 1544 C C . ALA A 1 200 ? 1.193 -13.766 10.982 1.00 88.06 200 ALA A C 1
ATOM 1546 O O . ALA A 1 200 ? 2.280 -14.333 10.957 1.00 88.06 200 ALA A O 1
ATOM 1547 N N . ARG A 1 201 ? 0.468 -13.560 9.872 1.00 85.19 201 ARG A N 1
ATOM 1548 C CA . ARG A 1 201 ? 0.886 -14.003 8.529 1.00 85.19 201 ARG A CA 1
ATOM 1549 C C . ARG A 1 201 ? 2.108 -13.259 7.997 1.00 85.19 201 ARG A C 1
ATOM 1551 O O . ARG A 1 201 ? 2.941 -13.871 7.336 1.00 85.19 201 ARG A O 1
ATOM 1558 N N . LEU A 1 202 ? 2.206 -11.955 8.249 1.00 83.25 202 LEU A N 1
ATOM 1559 C CA . LEU A 1 202 ? 3.349 -11.155 7.804 1.00 83.25 202 LEU A CA 1
ATOM 1560 C C . LEU A 1 202 ? 4.622 -11.549 8.568 1.00 83.25 202 LEU A C 1
ATOM 1562 O O . LEU A 1 202 ? 5.669 -11.711 7.955 1.00 83.25 202 LEU A O 1
ATOM 1566 N N . LYS A 1 203 ? 4.512 -11.831 9.873 1.00 81.62 203 LYS A N 1
ATOM 1567 C CA . LYS A 1 203 ? 5.637 -12.299 10.703 1.00 81.62 203 LYS A CA 1
ATOM 1568 C C . LYS A 1 203 ? 6.188 -13.672 10.323 1.00 81.62 203 LYS A C 1
ATOM 1570 O O . LYS A 1 203 ? 7.334 -13.952 10.633 1.00 81.62 203 LYS A O 1
ATOM 1575 N N . THR A 1 204 ? 5.395 -14.555 9.713 1.00 75.75 204 THR A N 1
ATOM 1576 C CA . THR A 1 204 ? 5.902 -15.869 9.271 1.00 75.75 204 THR A CA 1
ATOM 1577 C C . THR A 1 204 ? 6.622 -15.809 7.924 1.00 75.75 204 THR A C 1
ATOM 1579 O O . THR A 1 204 ? 7.146 -16.829 7.486 1.00 75.75 204 THR A O 1
ATOM 1582 N N . ARG A 1 205 ? 6.580 -14.665 7.227 1.00 64.00 205 ARG A N 1
ATOM 1583 C CA . ARG A 1 205 ? 7.236 -14.462 5.926 1.00 64.00 205 ARG A CA 1
ATOM 1584 C C . ARG A 1 205 ? 8.559 -13.693 6.025 1.00 64.00 205 ARG A C 1
ATOM 1586 O O . ARG A 1 205 ? 9.352 -13.815 5.097 1.00 64.00 205 ARG A O 1
ATOM 1593 N N . SER A 1 206 ? 8.758 -12.926 7.100 1.00 55.59 206 SER A N 1
ATOM 1594 C CA . SER A 1 206 ? 10.011 -12.243 7.466 1.00 55.59 206 SER A CA 1
ATOM 1595 C C . SER A 1 206 ? 10.995 -13.197 8.130 1.00 55.59 206 SER A C 1
ATOM 1597 O O . SER A 1 206 ? 12.187 -13.168 7.770 1.00 55.59 206 SER A O 1
#

Mean predicted aligned error: 12.65 Å

pLDDT: mean 73.13, std 15.17, range [28.02, 94.19]

Nearest PDB structures (foldseek):
  2gcj-assembly4_D  TM=6.618E-01  e=3.958E-02  Saccharomyces cerevisiae
  2gcl-assembly1_A  TM=6.552E-01  e=3.958E-02  Saccharomyces cerevisiae